Protein AF-A0A2K6SJ06-F1 (afdb_monomer)

pLDDT: mean 70.52, std 25.94, range [27.95, 98.25]

Radius of gyration: 36.27 Å; Cα contacts (8 Å, |Δi|>4): 258; chains: 1; bounding box: 102×78×111 Å

Foldseek 3Di:
DDDDDDDDDDDDDDDDDDDDDDDDDDDDDDDDDDDDDDDDDDDDDDDDDDDDDDDDDDDDDDDDDDDDDDDDDDDDDDDDDDDDDDDDDDDDDPPDPPPVVVVVPPPPPDDPPDDPVCVVVVPPPFPAEEEELAPPCLQQVLLVVLLCVLRVRYDYYYHPFDAPAAPAFEAPVLQVRRQVRRVVRCCVVVVDPPPHHYDYDGDYHHDDDPVQVVVADPPPPNVVGHGNDYPLNVCPVVDPPRHSQCVCCVPPVDHPSRVSNVVSNVVSNVVVVPDDPDPD

Mean predicted aligned error: 20.02 Å

InterPro domains:
  IPR026533 Non-canonical purine NTP phosphatase/PRRC1 [PF01931] (130-203)
  IPR026534 Protein PRRC1 [PTHR23276] (11-211)
  IPR029001 Inosine triphosphate pyrophosphatase-like [G3DSA:3.90.950.10] (117-262)
  IPR029001 Inosine triphosphate pyrophosphatase-like [SSF52972] (129-264)

Secondary structure (DSSP, 8-state):
---------PPPPPPPPPPP---------PPPPP--PPPPP--PPPP----------------------------------------------S--STTTTTSSSTTSS-S----GGGGGGTS--SSEEEEES---HHHHHHHHHHHHHHHSSEEEEE------S-SEEBSHHHHH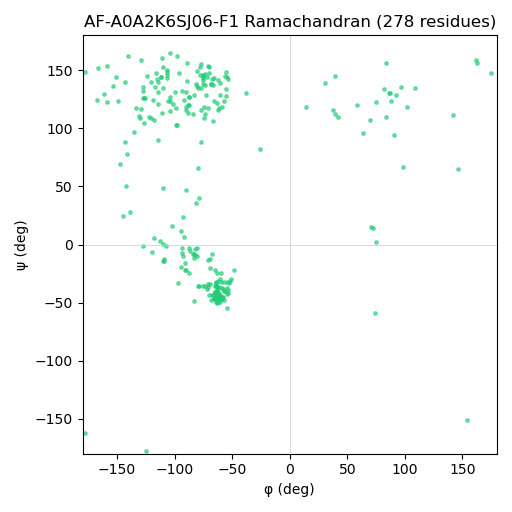HHHHHHHHHHHHTTSS-TTSEEE-----BSS--HHHHHTS-TT-TTTTTEESS-HHHHHHHHSTT--TTTHHHHHHSS-HHHHHHHHHHHHHHHHHHHSPP---

Nearest PDB structures (foldseek):
  1zwy-assembly3_B  TM=7.442E-01  e=1.032E-04  Vibrio cholerae
  1zno-assembly1_A  TM=6.261E-01  e=3.997E-04  Vibrio cholerae
  4y0m-assembly1_A  TM=5.500E-01  e=6.225E-01  Pseudomonas aeruginosa PAO1
  7d5s-assembly1_5G  TM=3.192E-01  e=4.038E+00  Saccharomyces cerevisiae S288C
  1zvv-assembly2_B  TM=2.134E-01  e=1.637E+00  Bacillus subtilis

Sequence (280 aa):
MMEESGIETTPPGTPPPNPAGLPATAVSSTPVPLGLLPTPITQQASLTSLAQGTGTTSAITFPEEQEDPRINRGQDEASASGIWGFIKGVAGNPMVKSVLDKTKHSVESMITTLDPGMAPYIKSGGELDIVVTSNKEVKVAAVRDAFQEVFGLAVVVGEAGQSNIAPQPVGYAAGLKGAQERIDSLRRTGVIHEKQIAVSVENFIAELLPDAQSLTPPDYNLRWSGLLVTVGEVLEKSLLNVSRTDWHMAFTGMSCRQMIYSAARAIAGMYKQRLPPRTV

Structure (mmCIF, N/CA/C/O backbone):
data_AF-A0A2K6SJ06-F1
#
_entry.id   AF-A0A2K6SJ06-F1
#
loop_
_atom_site.group_PDB
_atom_site.id
_atom_site.type_symbol
_atom_site.label_atom_id
_atom_site.label_alt_id
_atom_site.label_comp_id
_atom_site.label_asym_id
_atom_site.label_entity_id
_atom_site.label_seq_id
_atom_site.pdbx_PDB_ins_code
_atom_site.Cartn_x
_atom_site.Cartn_y
_atom_site.Cartn_z
_atom_site.occupancy
_atom_site.B_iso_or_equiv
_atom_site.auth_seq_id
_atom_site.auth_comp_id
_atom_site.auth_asym_id
_atom_site.auth_atom_id
_atom_site.pdbx_PDB_model_num
ATOM 1 N N . MET A 1 1 ? -54.320 -38.558 -23.082 1.00 49.06 1 MET A N 1
ATOM 2 C CA . MET A 1 1 ? -53.608 -38.382 -24.361 1.00 49.06 1 MET A CA 1
ATOM 3 C C . MET A 1 1 ? -52.571 -37.303 -24.124 1.00 49.06 1 MET A C 1
ATOM 5 O O . MET A 1 1 ? -52.954 -36.206 -23.743 1.00 49.06 1 MET A O 1
ATOM 9 N N . MET A 1 2 ? -51.290 -37.680 -24.167 1.00 51.88 2 MET A N 1
ATOM 10 C CA . MET A 1 2 ? -50.160 -36.750 -24.162 1.00 51.88 2 MET A CA 1
ATOM 11 C C . MET A 1 2 ? -50.158 -35.978 -25.476 1.00 51.88 2 MET A C 1
ATOM 13 O O . MET A 1 2 ? -50.301 -36.619 -26.512 1.00 51.88 2 MET A O 1
ATOM 17 N N . GLU A 1 3 ? -49.907 -34.673 -25.428 1.00 61.53 3 GLU A N 1
ATOM 18 C CA . GLU A 1 3 ? -49.278 -33.967 -26.544 1.00 61.53 3 GLU A CA 1
ATOM 19 C C . GLU A 1 3 ? -48.079 -33.191 -26.000 1.00 61.53 3 GLU A C 1
ATOM 21 O O . GLU A 1 3 ? -48.148 -32.500 -24.982 1.00 61.53 3 GLU A O 1
ATOM 26 N N . GLU A 1 4 ? -46.952 -33.454 -26.642 1.00 57.81 4 GLU A N 1
ATOM 27 C CA . GLU A 1 4 ? -45.592 -33.097 -26.286 1.00 57.81 4 GLU A CA 1
ATOM 28 C C . GLU A 1 4 ? -45.093 -32.038 -27.281 1.00 57.81 4 GLU A C 1
ATOM 30 O O . GLU A 1 4 ? -45.458 -32.067 -28.454 1.00 57.81 4 GLU A O 1
ATOM 35 N N . SER A 1 5 ? -44.153 -31.218 -26.813 1.00 54.97 5 SER A N 1
ATOM 36 C CA . SER A 1 5 ? -42.986 -30.733 -27.565 1.00 54.97 5 SER A CA 1
ATOM 37 C C . SER A 1 5 ? -43.045 -29.481 -28.448 1.00 54.97 5 SER A C 1
ATOM 39 O O . SER A 1 5 ? -43.831 -29.349 -29.380 1.00 54.97 5 SER A O 1
ATOM 41 N N . GLY A 1 6 ? -42.041 -28.622 -28.202 1.00 48.41 6 GLY A N 1
ATOM 42 C CA . GLY A 1 6 ? -41.427 -27.759 -29.213 1.00 48.41 6 GLY A CA 1
ATOM 43 C C . GLY A 1 6 ? -40.945 -26.387 -28.723 1.00 48.41 6 GLY A C 1
ATOM 44 O O . GLY A 1 6 ? -41.480 -25.384 -29.177 1.00 48.41 6 GLY A O 1
ATOM 45 N N . ILE A 1 7 ? -39.940 -26.303 -27.834 1.00 55.91 7 ILE A N 1
ATOM 46 C CA . ILE A 1 7 ? -39.197 -25.043 -27.621 1.00 55.91 7 ILE A CA 1
ATOM 47 C C . ILE A 1 7 ? -38.017 -24.964 -28.594 1.00 55.91 7 ILE A C 1
ATOM 49 O O . ILE A 1 7 ? -37.075 -25.750 -28.536 1.00 55.91 7 ILE A O 1
ATOM 53 N N . GLU A 1 8 ? -38.102 -24.011 -29.514 1.00 54.62 8 GLU A N 1
ATOM 54 C CA . GLU A 1 8 ? -37.089 -23.704 -30.517 1.00 54.62 8 GLU A CA 1
ATOM 55 C C . GLU A 1 8 ? -35.894 -22.997 -29.860 1.00 54.62 8 GLU A C 1
ATOM 57 O O . GLU A 1 8 ? -36.004 -21.881 -29.354 1.00 54.62 8 GLU A O 1
ATOM 62 N N . THR A 1 9 ? -34.742 -23.670 -29.825 1.00 49.25 9 THR A N 1
ATOM 63 C CA . THR A 1 9 ? -33.484 -23.125 -29.304 1.00 49.25 9 THR A CA 1
ATOM 64 C C . THR A 1 9 ? -32.622 -22.626 -30.460 1.00 49.25 9 THR A C 1
ATOM 66 O O . THR A 1 9 ? -31.988 -23.418 -31.159 1.00 49.25 9 THR A O 1
ATOM 69 N N . THR A 1 10 ? -32.570 -21.312 -30.662 1.00 55.75 10 THR A N 1
ATOM 70 C CA . THR A 1 10 ? -31.626 -20.676 -31.591 1.00 55.75 10 THR A CA 1
ATOM 71 C C . THR A 1 10 ? -30.271 -20.476 -30.890 1.00 55.75 10 THR A C 1
ATOM 73 O O . THR A 1 10 ? -30.245 -19.926 -29.786 1.00 55.75 10 THR A O 1
ATOM 76 N N . PRO A 1 11 ? -29.132 -20.898 -31.469 1.00 57.38 11 PRO A N 1
ATOM 77 C CA . PRO A 1 11 ? -27.819 -20.662 -30.869 1.00 57.38 11 PRO A CA 1
ATOM 78 C C . PRO A 1 11 ? -27.345 -19.210 -31.094 1.00 57.38 11 PRO A C 1
ATOM 80 O O . PRO A 1 11 ? -27.617 -18.637 -32.152 1.00 57.38 11 PRO A O 1
ATOM 83 N N . PRO A 1 12 ? -26.606 -18.596 -30.148 1.00 54.75 12 PRO A N 1
ATOM 84 C CA . PRO A 1 12 ? -26.037 -17.266 -30.342 1.00 54.75 12 PRO A CA 1
ATOM 85 C C . PRO A 1 12 ? -24.857 -17.307 -31.326 1.00 54.75 12 PRO A C 1
ATOM 87 O O . PRO A 1 12 ? -23.932 -18.110 -31.193 1.00 54.75 12 PRO A O 1
ATOM 90 N N . GLY A 1 13 ? -24.918 -16.426 -32.327 1.00 42.28 13 GLY A N 1
ATOM 91 C CA . GLY A 1 13 ? -23.959 -16.318 -33.423 1.00 42.28 13 GLY A CA 1
ATOM 92 C C . GLY A 1 13 ? -22.557 -15.874 -32.999 1.00 42.28 13 GLY A C 1
ATOM 93 O O . GLY A 1 13 ? -22.369 -15.041 -32.115 1.00 42.28 13 GLY A O 1
ATOM 94 N N . THR A 1 14 ? -21.567 -16.447 -33.676 1.00 50.91 14 THR A N 1
ATOM 95 C CA . THR A 1 14 ? -20.135 -16.144 -33.574 1.00 50.91 14 THR A CA 1
ATOM 96 C C . THR A 1 14 ? -19.807 -14.821 -34.289 1.00 50.91 14 THR A C 1
ATOM 98 O O . THR A 1 14 ? -20.315 -14.604 -35.391 1.00 50.91 14 THR A O 1
ATOM 101 N N . PRO A 1 15 ? -18.960 -13.934 -33.731 1.00 56.50 15 PRO A N 1
ATOM 102 C CA . PRO A 1 15 ? -18.551 -12.712 -34.422 1.00 56.50 15 PRO A CA 1
ATOM 103 C C . PRO A 1 15 ? -17.513 -13.003 -35.528 1.00 56.50 15 PRO A C 1
ATOM 105 O O . PRO A 1 15 ? -16.673 -13.892 -35.358 1.00 56.50 15 PRO A O 1
ATOM 108 N N . PRO A 1 16 ? -17.534 -12.265 -36.656 1.00 61.06 16 PRO A N 1
ATOM 109 C CA . PRO A 1 16 ? -16.574 -12.444 -37.745 1.00 61.06 16 PRO A CA 1
ATOM 110 C C . PRO A 1 16 ? -15.195 -11.815 -37.441 1.00 61.06 16 PRO A C 1
ATOM 112 O O . PRO A 1 16 ? -15.105 -10.873 -36.649 1.00 61.06 16 PRO A O 1
ATOM 115 N N . PRO A 1 17 ? -14.113 -12.307 -38.080 1.00 47.38 17 PRO A N 1
ATOM 116 C CA . PRO A 1 17 ? -12.752 -11.825 -37.869 1.00 47.38 17 PRO A CA 1
ATOM 117 C C . PRO A 1 17 ? -12.446 -10.532 -38.645 1.00 47.38 17 PRO A C 1
ATOM 119 O O . PRO A 1 17 ? -12.956 -10.281 -39.735 1.00 47.38 17 PRO A O 1
ATOM 122 N N . ASN A 1 18 ? -11.564 -9.731 -38.052 1.00 49.34 18 ASN A N 1
ATOM 123 C CA . ASN A 1 18 ? -11.047 -8.450 -38.533 1.00 49.34 18 ASN A CA 1
ATOM 124 C C . ASN A 1 18 ? -10.157 -8.603 -39.791 1.00 49.34 18 ASN A C 1
ATOM 126 O O . ASN A 1 18 ? -9.342 -9.529 -39.815 1.00 49.34 18 ASN A O 1
ATOM 130 N N . PRO A 1 19 ? -10.190 -7.687 -40.781 1.00 50.06 19 PRO A N 1
ATOM 131 C CA . PRO A 1 19 ? -9.139 -7.579 -41.782 1.00 50.06 19 PRO A CA 1
ATOM 132 C C . PRO A 1 19 ? -8.106 -6.496 -41.427 1.00 50.06 19 PRO A C 1
ATOM 134 O O . PRO A 1 19 ? -8.384 -5.485 -40.788 1.00 50.06 19 PRO A O 1
ATOM 137 N N . ALA A 1 20 ? -6.876 -6.779 -41.840 1.00 38.59 20 ALA A N 1
ATOM 138 C CA . ALA A 1 20 ? -5.632 -6.106 -41.515 1.00 38.59 20 ALA A CA 1
ATOM 139 C C . ALA A 1 20 ? -5.438 -4.709 -42.138 1.00 38.59 20 ALA A C 1
ATOM 141 O O . ALA A 1 20 ? -5.831 -4.467 -43.273 1.00 38.59 20 ALA A O 1
ATOM 142 N N . GLY A 1 21 ? -4.636 -3.893 -41.441 1.00 33.69 21 GLY A N 1
ATOM 143 C CA . GLY A 1 21 ? -3.428 -3.295 -42.023 1.00 33.69 21 GLY A CA 1
ATOM 144 C C . GLY A 1 21 ? -3.496 -1.832 -42.464 1.00 33.69 21 GLY A C 1
ATOM 145 O O . GLY A 1 21 ? -4.206 -1.512 -43.409 1.00 33.69 21 GLY A O 1
ATOM 146 N N . LEU A 1 22 ? -2.661 -0.986 -41.832 1.00 40.00 22 LEU A N 1
ATOM 147 C CA . LEU A 1 22 ? -1.654 -0.061 -42.415 1.00 40.00 22 LEU A CA 1
ATOM 148 C C . LEU A 1 22 ? -1.251 1.038 -41.386 1.00 40.00 22 LEU A C 1
ATOM 150 O O . LEU A 1 22 ? -1.922 1.181 -40.368 1.00 40.00 22 LEU A O 1
ATOM 154 N N . PRO A 1 23 ? -0.079 1.695 -41.534 1.00 44.72 23 PRO A N 1
ATOM 155 C CA . PRO A 1 23 ? 0.981 1.627 -40.526 1.00 44.72 23 PRO A CA 1
ATOM 156 C C . PRO A 1 23 ? 1.131 2.867 -39.632 1.00 44.72 23 PRO A C 1
ATOM 158 O O . PRO A 1 23 ? 0.673 3.964 -39.936 1.00 44.72 23 PRO A O 1
ATOM 161 N N . ALA A 1 24 ? 1.868 2.657 -38.539 1.00 39.12 24 ALA A N 1
ATOM 162 C CA . ALA A 1 24 ? 2.324 3.663 -37.593 1.00 39.12 24 ALA A CA 1
ATOM 163 C C . ALA A 1 24 ? 3.191 4.744 -38.263 1.00 39.12 24 ALA A C 1
ATOM 165 O O . ALA A 1 24 ? 4.289 4.473 -38.750 1.00 39.12 24 ALA A O 1
ATOM 166 N N . THR A 1 25 ? 2.725 5.989 -38.221 1.00 36.91 25 THR A N 1
ATOM 167 C CA . THR A 1 25 ? 3.559 7.174 -38.426 1.00 36.91 25 THR A CA 1
ATOM 168 C C . THR A 1 25 ? 4.231 7.549 -37.112 1.00 36.91 25 THR A C 1
ATOM 170 O O . THR A 1 25 ? 3.575 7.971 -36.159 1.00 36.91 25 THR A O 1
ATOM 173 N N . ALA A 1 26 ? 5.551 7.387 -37.078 1.00 39.94 26 ALA A N 1
ATOM 174 C CA . ALA A 1 26 ? 6.424 7.932 -36.053 1.00 39.94 26 ALA A CA 1
ATOM 175 C C . ALA A 1 26 ? 6.327 9.466 -36.036 1.00 39.94 26 ALA A C 1
ATOM 177 O O . ALA A 1 26 ? 6.511 10.112 -37.068 1.00 39.94 26 ALA A O 1
ATOM 178 N N . VAL A 1 27 ? 6.082 10.051 -34.863 1.00 41.94 27 VAL A N 1
ATOM 179 C CA . VAL A 1 27 ? 6.313 11.479 -34.622 1.00 41.94 27 VAL A CA 1
ATOM 180 C C . VAL A 1 27 ? 7.581 11.634 -33.793 1.00 41.94 27 VAL A C 1
ATOM 182 O O . VAL A 1 27 ? 7.693 11.158 -32.667 1.00 41.94 27 VAL A O 1
ATOM 185 N N . SER A 1 28 ? 8.562 12.262 -34.431 1.00 36.56 28 SER A N 1
ATOM 186 C CA . SER A 1 28 ? 9.870 12.625 -33.904 1.00 36.56 28 SER A CA 1
ATOM 187 C C . SER A 1 28 ? 9.738 13.617 -32.746 1.00 36.56 28 SER A C 1
ATOM 189 O O . SER A 1 28 ? 9.229 14.722 -32.924 1.00 36.56 28 SER A O 1
ATOM 191 N N . SER A 1 29 ? 10.249 13.251 -31.574 1.00 38.19 29 SER A N 1
ATOM 192 C CA . SER A 1 29 ? 10.428 14.132 -30.419 1.00 38.19 29 SER A CA 1
ATOM 193 C C . SER A 1 29 ? 11.651 15.037 -30.610 1.00 38.19 29 SER A C 1
ATOM 195 O O . SER A 1 29 ? 12.782 14.558 -30.667 1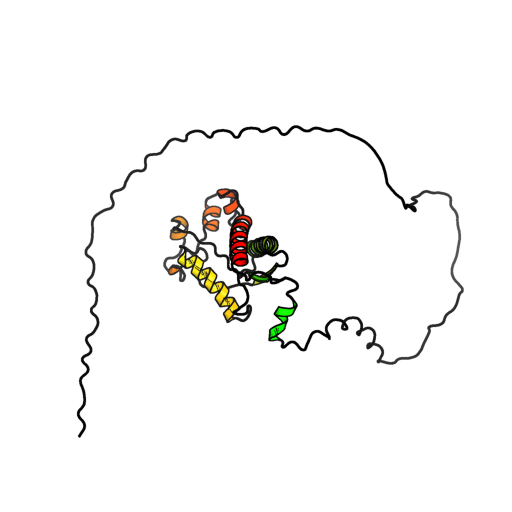.00 38.19 29 SER A O 1
ATOM 197 N N . THR A 1 30 ? 11.434 16.350 -30.693 1.00 43.75 30 THR A N 1
ATOM 198 C CA . THR A 1 30 ? 12.491 17.374 -30.623 1.00 43.75 30 THR A CA 1
ATOM 199 C C . THR A 1 30 ? 12.867 17.666 -29.162 1.00 43.75 30 THR A C 1
ATOM 201 O O . THR A 1 30 ? 11.958 17.796 -28.338 1.00 43.75 30 THR A O 1
ATOM 204 N N . PRO A 1 31 ? 14.159 17.819 -28.812 1.00 41.25 31 PRO A N 1
ATOM 205 C CA . PRO A 1 31 ? 14.580 18.119 -27.446 1.00 41.25 31 PRO A CA 1
ATOM 206 C C . PRO A 1 31 ? 14.355 19.598 -27.096 1.00 41.25 31 PRO A C 1
ATOM 208 O O . PRO A 1 31 ? 14.692 20.495 -27.867 1.00 41.25 31 PRO A O 1
ATOM 211 N N . VAL A 1 32 ? 13.805 19.846 -25.907 1.00 50.59 32 VAL A N 1
ATOM 212 C CA . VAL A 1 32 ? 13.628 21.183 -25.317 1.00 50.59 32 VAL A CA 1
ATOM 213 C C . VAL A 1 32 ? 14.879 21.518 -24.488 1.00 50.59 32 VAL A C 1
ATOM 215 O O . VAL A 1 32 ? 15.306 20.665 -23.705 1.00 50.59 32 VAL A O 1
ATOM 218 N N . PRO A 1 33 ? 15.503 22.703 -24.624 1.00 48.34 33 PRO A N 1
ATOM 219 C CA . PRO A 1 33 ? 16.693 23.040 -23.847 1.00 48.34 33 PRO A CA 1
ATOM 220 C C . PRO A 1 33 ? 16.360 23.392 -22.387 1.00 48.34 33 PRO A C 1
ATOM 222 O O . PRO A 1 33 ? 15.374 24.068 -22.096 1.00 48.34 33 PRO A O 1
ATOM 225 N N . LEU A 1 34 ? 17.236 22.942 -21.481 1.00 42.53 34 LEU A N 1
ATOM 226 C CA . LEU A 1 34 ? 17.266 23.271 -20.054 1.00 42.53 34 LEU A CA 1
ATOM 227 C C . LEU A 1 34 ? 17.384 24.787 -19.821 1.00 42.53 34 LEU A C 1
ATOM 229 O O . LEU A 1 34 ? 18.358 25.408 -20.244 1.00 42.53 34 LEU A O 1
ATOM 233 N N . GLY A 1 35 ? 16.432 25.354 -19.076 1.00 37.91 35 GLY A N 1
ATOM 234 C CA . GLY A 1 35 ? 16.443 26.742 -18.615 1.00 37.91 35 GLY A CA 1
ATOM 235 C C . GLY A 1 35 ? 16.248 26.847 -17.099 1.00 37.91 35 GLY A C 1
ATOM 236 O O . GLY A 1 35 ? 15.147 26.658 -16.605 1.00 37.91 35 GLY A O 1
ATOM 237 N N . LEU A 1 36 ? 17.354 27.131 -16.404 1.00 37.50 36 LEU A N 1
ATOM 238 C CA . LEU A 1 36 ? 17.524 28.009 -15.230 1.00 37.50 36 LEU A CA 1
ATOM 239 C C . LEU A 1 36 ? 16.472 27.982 -14.092 1.00 37.50 36 LEU A C 1
ATOM 241 O O . LEU A 1 36 ? 15.388 28.551 -14.184 1.00 37.50 36 LEU A O 1
ATOM 245 N N . LEU A 1 37 ? 16.902 27.434 -12.949 1.00 44.25 37 LEU A N 1
ATOM 246 C CA . LEU A 1 37 ? 16.330 27.617 -11.606 1.00 44.25 37 LEU A CA 1
ATOM 247 C C . LEU A 1 37 ? 16.398 29.089 -11.135 1.00 44.25 37 LEU A C 1
ATOM 249 O O . LEU A 1 37 ? 17.453 29.708 -11.288 1.00 44.25 37 LEU A O 1
ATOM 253 N N . PRO A 1 38 ? 15.375 29.615 -10.434 1.00 39.75 38 PRO A N 1
ATOM 254 C CA . PRO A 1 38 ? 15.532 30.731 -9.506 1.00 39.75 38 PRO A CA 1
ATOM 255 C C . PRO A 1 38 ? 15.862 30.237 -8.084 1.00 39.75 38 PRO A C 1
ATOM 257 O O . PRO A 1 38 ? 15.321 29.244 -7.599 1.00 39.75 38 PRO A O 1
ATOM 260 N N . THR A 1 39 ? 16.762 30.954 -7.416 1.00 45.34 39 THR A N 1
ATOM 261 C CA . THR A 1 39 ? 17.246 30.731 -6.045 1.00 45.34 39 THR A CA 1
ATOM 262 C C . THR A 1 39 ? 16.186 31.046 -4.975 1.00 45.34 39 THR A C 1
ATOM 264 O O . THR A 1 39 ? 15.406 31.985 -5.147 1.00 45.34 39 THR A O 1
ATOM 267 N N . PRO A 1 40 ? 16.164 30.336 -3.828 1.00 47.53 40 PRO A N 1
ATOM 268 C CA . PRO A 1 40 ? 15.344 30.737 -2.691 1.00 47.53 40 PRO A CA 1
ATOM 269 C C . PRO A 1 40 ? 16.004 31.865 -1.880 1.00 47.53 40 PRO A C 1
ATOM 271 O O . PRO A 1 40 ? 17.190 31.829 -1.557 1.00 47.53 40 PRO A O 1
ATOM 274 N N . ILE A 1 41 ? 15.181 32.860 -1.552 1.00 45.41 41 ILE A N 1
ATOM 275 C CA . ILE A 1 41 ? 15.444 33.997 -0.665 1.00 45.41 41 ILE A CA 1
ATOM 276 C C . ILE A 1 41 ? 15.913 33.528 0.721 1.00 45.41 41 ILE A C 1
ATOM 278 O O . ILE A 1 41 ? 15.241 32.746 1.393 1.00 45.41 41 ILE A O 1
ATOM 282 N N . THR A 1 42 ? 17.041 34.072 1.174 1.00 41.50 42 THR A N 1
ATOM 283 C CA . THR A 1 42 ? 17.512 33.993 2.558 1.00 41.50 42 THR A CA 1
ATOM 284 C C . THR A 1 42 ? 16.674 34.940 3.417 1.00 41.50 42 THR A C 1
ATOM 286 O O . THR A 1 42 ? 16.816 36.157 3.310 1.00 41.50 42 THR A O 1
ATOM 289 N N . GLN A 1 43 ? 15.809 34.410 4.283 1.00 39.25 43 GLN A N 1
ATOM 290 C CA . GLN A 1 43 ? 15.209 35.193 5.364 1.00 39.25 43 GLN A CA 1
ATOM 291 C C . GLN A 1 43 ? 15.985 34.909 6.654 1.00 39.25 43 GLN A C 1
ATOM 293 O O . GLN A 1 43 ? 15.857 33.850 7.263 1.00 39.25 43 GLN A O 1
ATOM 298 N N . GLN A 1 44 ? 16.844 35.859 7.029 1.00 36.03 44 GLN A N 1
ATOM 299 C CA . GLN A 1 44 ? 17.510 35.901 8.327 1.00 36.03 44 GLN A CA 1
ATOM 300 C C . GLN A 1 44 ? 16.469 36.123 9.430 1.00 36.03 44 GLN A C 1
ATOM 302 O O . GLN A 1 44 ? 15.759 37.127 9.420 1.00 36.03 44 GLN A O 1
ATOM 307 N N . ALA A 1 45 ? 16.426 35.215 10.403 1.00 32.94 45 ALA A N 1
ATOM 308 C CA . ALA A 1 45 ? 15.863 35.486 11.717 1.00 32.94 45 ALA A CA 1
ATOM 309 C C . ALA A 1 45 ? 17.017 35.800 12.676 1.00 32.94 45 ALA A C 1
ATOM 311 O O . ALA A 1 45 ? 17.919 34.988 12.889 1.00 32.94 45 ALA A O 1
ATOM 312 N N . SER A 1 46 ? 16.993 37.023 13.191 1.00 30.80 46 SER A N 1
ATOM 313 C CA . SER A 1 46 ? 17.947 37.588 14.135 1.00 30.80 46 SER A CA 1
ATOM 314 C C . SER A 1 46 ? 17.884 36.884 15.490 1.00 30.80 46 SER A C 1
ATOM 316 O O . SER A 1 46 ? 16.809 36.625 16.025 1.00 30.80 46 SER A O 1
ATOM 318 N N . LEU A 1 47 ? 19.060 36.623 16.056 1.00 33.50 47 LEU A N 1
ATOM 319 C CA . LEU A 1 47 ? 19.253 36.142 17.418 1.00 33.50 47 LEU A CA 1
ATOM 320 C C . LEU A 1 47 ? 19.335 37.367 18.335 1.00 33.50 47 LEU A C 1
ATOM 322 O O . LEU A 1 47 ? 20.248 38.179 18.180 1.00 33.50 47 LEU A O 1
ATOM 326 N N . THR A 1 48 ? 18.433 37.490 19.305 1.00 34.19 48 THR A N 1
ATOM 327 C CA . THR A 1 48 ? 18.588 38.447 20.409 1.00 34.19 48 THR A CA 1
ATOM 328 C C . THR A 1 48 ? 18.674 37.672 21.716 1.00 34.19 48 THR A C 1
ATOM 330 O O . THR A 1 48 ? 17.698 37.103 22.195 1.00 34.19 48 THR A O 1
ATOM 333 N N . SER A 1 49 ? 19.886 37.632 22.264 1.00 31.33 49 SER A N 1
ATOM 334 C CA . SER A 1 49 ? 20.181 37.286 23.652 1.00 31.33 49 SER A CA 1
ATOM 335 C C . SER A 1 49 ? 19.925 38.513 24.524 1.00 31.33 49 SER A C 1
ATOM 337 O O . SER A 1 49 ? 20.350 39.602 24.149 1.00 31.33 49 SER A O 1
ATOM 339 N N . LEU A 1 50 ? 19.278 38.332 25.678 1.00 29.97 50 LEU A N 1
ATOM 340 C CA . LEU A 1 50 ? 19.429 39.190 26.855 1.00 29.97 50 LEU A CA 1
ATOM 341 C C . LEU A 1 50 ? 19.106 38.384 28.115 1.00 29.97 50 LEU A C 1
ATOM 343 O O . LEU A 1 50 ? 18.176 37.582 28.154 1.00 29.97 50 LEU A O 1
ATOM 347 N N . ALA A 1 51 ? 19.956 38.581 29.114 1.00 31.41 51 ALA A N 1
ATOM 348 C CA . ALA A 1 51 ? 20.066 37.798 30.326 1.00 31.41 51 ALA A CA 1
ATOM 349 C C . ALA A 1 51 ? 19.331 38.426 31.527 1.00 31.41 51 ALA A C 1
ATOM 351 O O . ALA A 1 51 ? 19.134 39.635 31.582 1.00 31.41 51 ALA A O 1
ATOM 352 N N . GLN A 1 52 ? 19.112 37.554 32.521 1.00 31.61 52 GLN A N 1
ATOM 353 C CA . GLN A 1 52 ? 19.190 37.753 33.981 1.00 31.61 52 GLN A CA 1
ATOM 354 C C . GLN A 1 52 ? 17.992 38.247 34.821 1.00 31.61 52 GLN A C 1
ATOM 356 O O . GLN A 1 52 ? 17.535 39.378 34.719 1.00 31.61 52 GLN A O 1
ATOM 361 N N . GLY A 1 53 ? 17.690 37.393 35.820 1.00 28.12 53 GLY A N 1
ATOM 362 C CA . GLY A 1 53 ? 17.230 37.708 37.185 1.00 28.12 53 GLY A CA 1
ATOM 363 C C . GLY A 1 53 ? 15.762 37.358 37.458 1.00 28.12 53 GLY A C 1
ATOM 364 O O . GLY A 1 53 ? 14.918 37.670 36.636 1.00 28.12 53 GLY A O 1
ATOM 365 N N . THR A 1 54 ? 15.319 36.733 38.556 1.00 28.19 54 THR A N 1
ATOM 366 C CA . THR A 1 54 ? 15.900 36.283 39.842 1.00 28.19 54 THR A CA 1
ATOM 367 C C . THR A 1 54 ? 14.777 35.565 40.624 1.00 28.19 54 THR A C 1
ATOM 369 O O . THR A 1 54 ? 13.638 36.017 40.551 1.00 28.19 54 THR A O 1
ATOM 372 N N . GLY A 1 55 ? 15.115 34.552 41.442 1.00 27.95 55 GLY A N 1
ATOM 373 C CA . GLY A 1 55 ? 14.250 33.929 42.473 1.00 27.95 55 GLY A CA 1
ATOM 374 C C . GLY A 1 55 ? 13.277 32.880 41.914 1.00 27.95 55 GLY A C 1
ATOM 375 O O . GLY A 1 55 ? 12.664 33.107 40.887 1.00 27.95 55 GLY A O 1
ATOM 376 N N . THR A 1 56 ? 13.090 31.685 42.467 1.00 30.78 56 THR A N 1
ATOM 377 C CA . THR A 1 56 ? 13.215 31.202 43.849 1.00 30.78 56 THR A CA 1
ATOM 378 C C . THR A 1 56 ? 13.324 29.671 43.789 1.00 30.78 56 THR A C 1
ATOM 380 O O . THR A 1 56 ? 12.497 29.021 43.155 1.00 30.78 56 THR A O 1
ATOM 383 N N . THR A 1 57 ? 14.320 29.077 44.450 1.00 32.00 57 THR A N 1
ATOM 384 C CA . THR A 1 57 ? 14.438 27.622 44.632 1.00 32.00 57 THR A CA 1
ATOM 385 C C . THR A 1 57 ? 14.363 27.282 46.121 1.00 32.00 57 THR A C 1
ATOM 387 O O . THR A 1 57 ? 14.976 27.938 46.960 1.00 32.00 57 THR A O 1
ATOM 390 N N . SER A 1 58 ? 13.596 26.250 46.461 1.00 33.19 58 SER A N 1
ATOM 391 C CA . SER A 1 58 ? 13.680 25.518 47.733 1.00 33.19 58 SER A CA 1
ATOM 392 C C . SER A 1 58 ? 13.992 24.070 47.345 1.00 33.19 58 SER A C 1
ATOM 394 O O . SER A 1 58 ? 13.286 23.501 46.521 1.00 33.19 58 SER A O 1
ATOM 396 N N . ALA A 1 59 ? 15.204 23.580 47.605 1.00 30.92 59 ALA A N 1
ATOM 397 C CA . ALA A 1 59 ? 15.668 22.982 48.860 1.00 30.92 59 ALA A CA 1
ATOM 398 C C . ALA A 1 59 ? 15.020 21.614 49.129 1.00 30.92 59 ALA A C 1
ATOM 400 O O . ALA A 1 59 ? 13.847 21.543 49.477 1.00 30.92 59 ALA A O 1
ATOM 401 N N . ILE A 1 60 ? 15.806 20.543 48.977 1.00 34.72 60 ILE A N 1
ATOM 402 C CA . ILE A 1 60 ? 16.298 19.687 50.071 1.00 34.72 60 ILE A CA 1
ATOM 403 C C . ILE A 1 60 ? 17.415 18.792 49.492 1.00 34.72 60 ILE A C 1
ATOM 405 O O . ILE A 1 60 ? 17.226 18.098 48.498 1.00 34.72 60 ILE A O 1
ATOM 409 N N . THR A 1 61 ? 18.581 18.861 50.132 1.00 33.66 61 THR A N 1
ATOM 410 C CA . THR A 1 61 ? 19.829 18.120 49.879 1.00 33.66 61 THR A CA 1
ATOM 411 C C . THR A 1 61 ? 20.095 17.235 51.086 1.00 33.66 61 THR A C 1
ATOM 413 O O . THR A 1 61 ? 19.906 17.749 52.181 1.00 33.66 61 THR A O 1
ATOM 416 N N . PHE A 1 62 ? 20.611 16.010 50.910 1.00 31.94 62 PHE A N 1
ATOM 417 C CA . PHE A 1 62 ? 21.489 15.299 51.865 1.00 31.94 62 PHE A CA 1
ATOM 418 C C . PHE A 1 62 ? 22.296 14.202 51.127 1.00 31.94 62 PHE A C 1
ATOM 420 O O . PHE A 1 62 ? 21.875 13.790 50.048 1.00 31.94 62 PHE A O 1
ATOM 427 N N . PRO A 1 63 ? 23.486 13.809 51.626 1.00 35.34 63 PRO A N 1
ATOM 428 C CA . PRO A 1 63 ? 24.739 14.014 50.896 1.00 35.34 63 PRO A CA 1
ATOM 429 C C . PRO A 1 63 ? 25.407 12.735 50.368 1.00 35.34 63 PRO A C 1
ATOM 431 O O . PRO A 1 63 ? 25.181 11.634 50.864 1.00 35.34 63 PRO A O 1
ATOM 434 N N . GLU A 1 64 ? 26.286 12.939 49.390 1.00 32.34 64 GLU A N 1
ATOM 435 C CA . GLU A 1 64 ? 27.256 11.980 48.862 1.00 32.34 64 GLU A CA 1
ATOM 436 C C . GLU A 1 64 ? 28.640 12.360 49.415 1.00 32.34 64 GLU A C 1
ATOM 438 O O . GLU A 1 64 ? 29.039 13.520 49.303 1.00 32.34 64 GLU A O 1
ATOM 443 N N . GLU A 1 65 ? 29.359 11.417 50.031 1.00 33.44 65 GLU A N 1
ATOM 444 C CA . GLU A 1 65 ? 30.778 11.574 50.378 1.00 33.44 65 GLU A CA 1
ATOM 445 C C . GLU A 1 65 ? 31.593 10.413 49.796 1.00 33.44 65 GLU A C 1
ATOM 447 O O . GLU A 1 65 ? 31.305 9.235 50.012 1.00 33.44 65 GLU A O 1
ATOM 452 N N . GLN A 1 66 ? 32.619 10.809 49.046 1.00 30.31 66 GLN A N 1
ATOM 453 C CA . GLN A 1 66 ? 33.635 10.016 48.368 1.00 30.31 66 GLN A CA 1
ATOM 454 C C . GLN A 1 66 ? 34.992 10.218 49.087 1.00 30.31 66 GLN A C 1
ATOM 456 O O . GLN A 1 66 ? 35.323 11.364 49.367 1.00 30.31 66 GLN A O 1
ATOM 461 N N . GLU A 1 67 ? 35.716 9.104 49.334 1.00 30.84 67 GLU A N 1
ATOM 462 C CA . GLU A 1 67 ? 37.185 8.828 49.511 1.00 30.84 67 GLU A CA 1
ATOM 463 C C . GLU A 1 67 ? 38.099 9.832 50.287 1.00 30.84 67 GLU A C 1
ATOM 465 O O . GLU A 1 67 ? 37.930 11.038 50.214 1.00 30.84 67 GLU A O 1
ATOM 470 N N . ASP A 1 68 ? 39.137 9.469 51.071 1.00 33.28 68 ASP A N 1
ATOM 471 C CA . ASP A 1 68 ? 40.351 8.653 50.785 1.00 33.28 68 ASP A CA 1
ATOM 472 C C . ASP A 1 68 ? 41.232 8.484 52.105 1.00 33.28 68 ASP A C 1
ATOM 474 O O . ASP A 1 68 ? 40.696 8.709 53.189 1.00 33.28 68 ASP A O 1
ATOM 478 N N . PRO A 1 69 ? 42.545 8.103 52.161 1.00 50.16 69 PRO A N 1
ATOM 479 C CA . PRO A 1 69 ? 43.058 6.834 52.730 1.00 50.16 69 PRO A CA 1
ATOM 480 C C . PRO A 1 69 ? 44.162 6.921 53.844 1.00 50.16 69 PRO A C 1
ATOM 482 O O . PRO A 1 69 ? 44.704 7.984 54.138 1.00 50.16 69 PRO A O 1
ATOM 485 N N . ARG A 1 70 ? 44.639 5.730 54.298 1.00 31.31 70 ARG A N 1
ATOM 486 C CA . ARG A 1 70 ? 45.882 5.383 55.080 1.00 31.31 70 ARG A CA 1
ATOM 487 C C . ARG A 1 70 ? 45.728 5.502 56.621 1.00 31.31 70 ARG A C 1
ATOM 489 O O . ARG A 1 70 ? 45.296 6.533 57.101 1.00 31.31 70 ARG A O 1
ATOM 496 N N . ILE A 1 71 ? 46.080 4.544 57.503 1.00 33.53 71 ILE A N 1
ATOM 497 C CA . ILE A 1 71 ? 47.294 3.703 57.637 1.00 33.53 71 ILE A CA 1
ATOM 498 C C . ILE A 1 71 ? 47.008 2.407 58.468 1.00 33.53 71 ILE A C 1
ATOM 500 O O . ILE A 1 71 ? 46.599 2.480 59.617 1.00 33.53 71 ILE A O 1
ATOM 504 N N . ASN A 1 72 ? 47.283 1.248 57.852 1.00 34.62 72 ASN A N 1
ATOM 505 C CA . ASN A 1 72 ? 47.910 -0.033 58.273 1.00 34.62 72 ASN A CA 1
ATOM 506 C C . ASN A 1 72 ? 47.864 -0.671 59.706 1.00 34.62 72 ASN A C 1
ATOM 508 O O . ASN A 1 72 ? 48.298 -0.062 60.681 1.00 34.62 72 ASN A O 1
ATOM 512 N N . ARG A 1 73 ? 47.674 -2.020 59.672 1.00 31.36 73 ARG A N 1
ATOM 513 C CA . ARG A 1 73 ? 48.244 -3.135 60.503 1.00 31.36 73 ARG A CA 1
ATOM 514 C C . ARG A 1 73 ? 47.434 -3.571 61.750 1.00 31.36 73 ARG A C 1
ATOM 516 O O . ARG A 1 73 ? 47.148 -2.730 62.581 1.00 31.36 73 ARG A O 1
ATOM 523 N N . GLY A 1 74 ? 47.078 -4.835 62.037 1.00 30.91 74 GLY A N 1
ATOM 524 C CA . GLY A 1 74 ? 47.257 -6.181 61.456 1.00 30.91 74 GLY A CA 1
ATOM 525 C C . GLY A 1 74 ? 46.954 -7.273 62.529 1.00 30.91 74 GLY A C 1
ATOM 526 O O . GLY A 1 74 ? 47.123 -6.975 63.707 1.00 30.91 74 GLY A O 1
ATOM 527 N N . GLN A 1 75 ? 46.592 -8.499 62.089 1.00 30.84 75 GLN A N 1
ATOM 528 C CA . GLN A 1 75 ? 46.467 -9.820 62.791 1.00 30.84 75 GLN A CA 1
ATOM 529 C C . GLN A 1 75 ? 45.166 -10.138 63.569 1.00 30.84 75 GLN A C 1
ATOM 531 O O . GLN A 1 75 ? 44.818 -9.425 64.502 1.00 30.84 75 GLN A O 1
ATOM 536 N N . ASP A 1 76 ? 44.321 -11.067 63.078 1.00 30.23 76 ASP A N 1
ATOM 537 C CA . ASP A 1 76 ? 44.271 -12.558 63.263 1.00 30.23 76 ASP A CA 1
ATOM 538 C C . ASP A 1 76 ? 43.257 -12.888 64.392 1.00 30.23 76 ASP A C 1
ATOM 540 O O . ASP A 1 76 ? 43.250 -12.206 65.405 1.00 30.23 76 ASP A O 1
ATOM 544 N N . GLU A 1 77 ? 42.333 -13.852 64.379 1.00 30.08 77 GLU A N 1
ATOM 545 C CA . GLU A 1 77 ? 41.929 -14.951 63.498 1.00 30.08 77 GLU A CA 1
ATOM 546 C C . GLU A 1 77 ? 40.535 -15.435 63.997 1.00 30.08 77 GLU A C 1
ATOM 548 O O . GLU A 1 77 ? 40.213 -15.313 65.176 1.00 30.08 77 GLU A O 1
ATOM 553 N N . ALA A 1 78 ? 39.724 -15.979 63.087 1.00 29.41 78 ALA A N 1
ATOM 554 C CA . ALA A 1 78 ? 38.673 -16.994 63.259 1.00 29.41 78 ALA A CA 1
ATOM 555 C C . ALA A 1 78 ? 37.742 -17.038 64.511 1.00 29.41 78 ALA A C 1
ATOM 557 O O . ALA A 1 78 ? 38.088 -17.506 65.588 1.00 29.41 78 ALA A O 1
ATOM 558 N N . SER A 1 79 ? 36.452 -16.817 64.224 1.00 36.50 79 SER A N 1
ATOM 559 C CA . SER A 1 79 ? 35.366 -17.787 64.476 1.00 36.50 79 SER A CA 1
ATOM 560 C C . SER A 1 79 ? 35.032 -18.202 65.922 1.00 36.50 79 SER A C 1
ATOM 562 O O . SER A 1 79 ? 35.536 -19.212 66.398 1.00 36.50 79 SER A O 1
ATOM 564 N N . ALA A 1 80 ? 34.025 -17.558 66.534 1.00 32.03 80 ALA A N 1
ATOM 565 C CA . ALA A 1 80 ? 32.885 -18.221 67.202 1.00 32.03 80 ALA A CA 1
ATOM 566 C C . ALA A 1 80 ? 31.952 -17.224 67.920 1.00 32.03 80 ALA A C 1
ATOM 568 O O . ALA A 1 80 ? 32.409 -16.284 68.559 1.00 32.03 80 ALA A O 1
ATOM 569 N N . SER A 1 81 ? 30.656 -17.570 67.935 1.00 36.31 81 SER A N 1
ATOM 570 C CA . SER A 1 81 ? 29.610 -17.095 68.861 1.00 36.31 81 SER A CA 1
ATOM 571 C C . SER A 1 81 ? 29.081 -15.670 68.628 1.00 36.31 81 SER A C 1
ATOM 573 O O . SER A 1 81 ? 29.816 -14.701 68.667 1.00 36.31 81 SER A O 1
ATOM 575 N N . GLY A 1 82 ? 27.794 -15.414 68.415 1.00 38.31 82 GLY A N 1
ATOM 576 C CA . GLY A 1 82 ? 26.616 -16.243 68.609 1.00 38.31 82 GLY A CA 1
ATOM 577 C C . GLY A 1 82 ? 25.499 -15.347 69.130 1.00 38.31 82 GLY A C 1
ATOM 578 O O . GLY A 1 82 ? 25.560 -14.902 70.269 1.00 38.31 82 GLY A O 1
ATOM 579 N N . ILE A 1 83 ? 24.463 -15.107 68.324 1.00 58.88 83 ILE A N 1
ATOM 580 C CA . ILE A 1 83 ? 23.154 -14.728 68.858 1.00 58.88 83 ILE A CA 1
ATOM 581 C C . ILE A 1 83 ? 22.036 -15.356 68.020 1.00 58.88 83 ILE A C 1
ATOM 583 O O . ILE A 1 83 ? 21.603 -14.809 67.017 1.00 58.88 83 ILE A O 1
ATOM 587 N N . TRP A 1 84 ? 21.682 -16.582 68.425 1.00 51.66 84 TRP A N 1
ATOM 588 C CA . TRP A 1 84 ? 20.327 -17.141 68.527 1.00 51.66 84 TRP A CA 1
ATOM 589 C C . TRP A 1 84 ? 19.323 -16.783 67.402 1.00 51.66 84 TRP A C 1
ATOM 591 O O . TRP A 1 84 ? 18.854 -15.660 67.313 1.00 51.66 84 TRP A O 1
ATOM 601 N N . GLY A 1 85 ? 18.863 -17.687 66.531 1.00 53.09 85 GLY A N 1
ATOM 602 C CA . GLY A 1 85 ? 18.653 -19.126 66.710 1.00 53.09 85 GLY A CA 1
ATOM 603 C C . GLY A 1 85 ? 17.187 -19.452 67.018 1.00 53.09 85 GLY A C 1
ATOM 604 O O . GLY A 1 85 ? 16.897 -19.920 68.111 1.00 53.09 85 GLY A O 1
ATOM 605 N N . PHE A 1 86 ? 16.264 -19.238 66.069 1.00 47.38 86 PHE A N 1
ATOM 606 C CA . PHE A 1 86 ? 14.875 -19.707 66.229 1.00 47.38 86 PHE A CA 1
ATOM 607 C C . PHE A 1 86 ? 14.153 -20.193 64.964 1.00 47.38 86 PHE A C 1
ATOM 609 O O . PHE A 1 86 ? 12.929 -20.249 64.968 1.00 47.38 86 PHE A O 1
ATOM 616 N N . ILE A 1 87 ? 14.839 -20.648 63.907 1.00 50.28 87 ILE A N 1
ATOM 617 C CA . ILE A 1 87 ? 14.136 -21.478 62.908 1.00 50.28 87 ILE A CA 1
ATOM 618 C C . ILE A 1 87 ? 15.008 -22.626 62.390 1.00 50.28 87 ILE A C 1
ATOM 620 O O . ILE A 1 87 ? 15.561 -22.593 61.295 1.00 50.28 87 ILE A O 1
ATOM 624 N N . LYS A 1 88 ? 15.120 -23.677 63.210 1.00 48.34 88 LYS A N 1
ATOM 625 C CA . LYS A 1 88 ? 15.574 -25.010 62.802 1.00 48.34 88 LYS A CA 1
ATOM 626 C C . LYS A 1 88 ? 14.475 -26.022 63.136 1.00 48.34 88 LYS A C 1
ATOM 628 O O . LYS A 1 88 ? 14.286 -26.349 64.298 1.00 48.34 88 LYS A O 1
ATOM 633 N N . GLY A 1 89 ? 13.828 -26.550 62.098 1.00 48.06 89 GLY A N 1
ATOM 634 C CA . GLY A 1 89 ? 13.344 -27.933 62.071 1.00 48.06 89 GLY A CA 1
ATOM 635 C C . GLY A 1 89 ? 11.924 -28.221 62.568 1.00 48.06 89 GLY A C 1
ATOM 636 O O . GLY A 1 89 ? 11.734 -28.578 63.721 1.00 48.06 89 GLY A O 1
ATOM 637 N N . VAL A 1 90 ? 10.974 -28.253 61.631 1.00 46.72 90 VAL A N 1
ATOM 638 C CA . VAL A 1 90 ? 9.874 -29.237 61.578 1.00 46.72 90 VAL A CA 1
ATOM 639 C C . VAL A 1 90 ? 9.818 -29.659 60.107 1.00 46.72 90 VAL A C 1
ATOM 641 O O . VAL A 1 90 ? 9.588 -28.833 59.232 1.00 46.72 90 VAL A O 1
ATOM 644 N N . ALA A 1 91 ? 10.454 -30.780 59.771 1.00 42.50 91 ALA A N 1
ATOM 645 C CA . ALA A 1 91 ? 9.784 -32.054 59.504 1.00 42.50 91 ALA A CA 1
ATOM 646 C C . ALA A 1 91 ? 8.762 -31.948 58.356 1.00 42.50 91 ALA A C 1
ATOM 648 O O . ALA A 1 91 ? 7.836 -31.145 58.387 1.00 42.50 91 ALA A O 1
ATOM 649 N N . GLY A 1 92 ? 9.004 -32.741 57.310 1.00 49.94 92 GLY A N 1
ATOM 650 C CA . GLY A 1 92 ? 8.370 -32.627 56.004 1.00 49.94 92 GLY A CA 1
ATOM 651 C C . GLY A 1 92 ? 6.843 -32.619 56.011 1.00 49.94 92 GLY A C 1
ATOM 652 O O . GLY A 1 92 ? 6.202 -33.376 56.730 1.00 49.94 92 GLY A O 1
ATOM 653 N N . ASN A 1 93 ? 6.290 -31.796 55.121 1.00 44.66 93 ASN A N 1
ATOM 654 C CA . ASN A 1 93 ? 4.910 -31.881 54.665 1.00 44.66 93 ASN A CA 1
ATOM 655 C C . ASN A 1 93 ? 4.845 -31.379 53.204 1.00 44.66 93 ASN A C 1
ATOM 657 O O . ASN A 1 93 ? 5.258 -30.249 52.938 1.00 44.66 93 ASN A O 1
ATOM 661 N N . PRO A 1 94 ? 4.339 -32.162 52.234 1.00 52.81 94 PRO A N 1
ATOM 662 C CA . PRO A 1 94 ? 4.322 -31.799 50.811 1.00 52.81 94 PRO A CA 1
ATOM 663 C C . PRO A 1 94 ? 3.160 -30.854 50.434 1.00 52.81 94 PRO A C 1
ATOM 665 O O . PRO A 1 94 ? 2.591 -30.962 49.352 1.00 52.81 94 PRO A O 1
ATOM 668 N N . MET A 1 95 ? 2.776 -29.923 51.314 1.00 53.34 95 MET A N 1
ATOM 669 C CA . MET A 1 95 ? 1.554 -29.119 51.155 1.00 53.34 95 MET A CA 1
ATOM 670 C C . MET A 1 95 ? 1.717 -27.658 51.612 1.0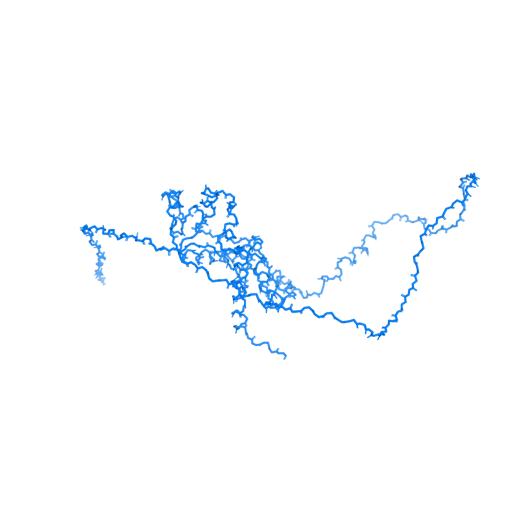0 53.34 95 MET A C 1
ATOM 672 O O . MET A 1 95 ? 0.902 -27.131 52.358 1.00 53.34 95 MET A O 1
ATOM 676 N N . VAL A 1 96 ? 2.765 -26.969 51.152 1.00 49.69 96 VAL A N 1
ATOM 677 C CA . VAL A 1 96 ? 2.879 -25.496 51.294 1.00 49.69 96 VAL A CA 1
ATOM 678 C C . VAL A 1 96 ? 3.426 -24.810 50.038 1.00 49.69 96 VAL A C 1
ATOM 680 O O . VAL A 1 96 ? 3.972 -23.716 50.088 1.00 49.69 96 VAL A O 1
ATOM 683 N N . LYS A 1 97 ? 3.199 -25.411 48.863 1.00 44.09 97 LYS A N 1
ATOM 684 C CA . LYS A 1 97 ? 3.373 -24.722 47.570 1.00 44.09 97 LYS A CA 1
ATOM 685 C C . LYS A 1 97 ? 2.166 -23.837 47.203 1.00 44.09 97 LYS A C 1
ATOM 687 O O . LYS A 1 97 ? 2.235 -23.022 46.298 1.00 44.09 97 LYS A O 1
ATOM 692 N N . SER A 1 98 ? 1.062 -23.943 47.949 1.00 50.72 98 SER A N 1
ATOM 693 C CA . SER A 1 98 ? -0.242 -23.405 47.536 1.00 50.72 98 SER A CA 1
ATOM 694 C C . SER A 1 98 ? -0.529 -21.941 47.914 1.00 50.72 98 SER A C 1
ATOM 696 O O . SER A 1 98 ? -1.592 -21.435 47.553 1.00 50.72 98 SER A O 1
ATOM 698 N N . VAL A 1 99 ? 0.365 -21.250 48.629 1.00 49.62 99 VAL A N 1
ATOM 699 C CA . VAL A 1 99 ? 0.164 -19.834 49.016 1.00 49.62 99 VAL A CA 1
ATOM 700 C C . VAL A 1 99 ? 1.223 -18.872 48.479 1.00 49.62 99 VAL A C 1
ATOM 702 O O . VAL A 1 99 ? 1.005 -17.669 48.545 1.00 49.62 99 VAL A O 1
ATOM 705 N N . LEU A 1 100 ? 2.290 -19.365 47.841 1.00 46.97 100 LEU A N 1
ATOM 706 C CA . LEU A 1 100 ? 3.195 -18.512 47.058 1.00 46.97 100 LEU A CA 1
ATOM 707 C C . LEU A 1 100 ? 2.775 -18.409 45.578 1.00 46.97 100 LEU A C 1
ATOM 709 O O . LEU A 1 100 ? 3.058 -17.406 44.931 1.00 46.97 100 LEU A O 1
ATOM 713 N N . ASP A 1 101 ? 1.993 -19.364 45.067 1.00 42.78 101 ASP A N 1
ATOM 714 C CA . ASP A 1 101 ? 1.447 -19.305 43.700 1.00 42.78 101 ASP A CA 1
ATOM 715 C C . ASP A 1 101 ? 0.166 -18.451 43.576 1.00 42.78 101 ASP A C 1
ATOM 717 O O . ASP A 1 101 ? -0.270 -18.124 42.469 1.00 42.78 101 ASP A O 1
ATOM 721 N N . LYS A 1 102 ? -0.420 -18.014 44.702 1.00 51.19 102 LYS A N 1
ATOM 722 C CA . LYS A 1 102 ? -1.672 -17.234 44.722 1.00 51.19 102 LYS A CA 1
ATOM 723 C C . LYS A 1 102 ? -1.513 -15.728 44.501 1.00 51.19 102 LYS A C 1
ATOM 725 O O . LYS A 1 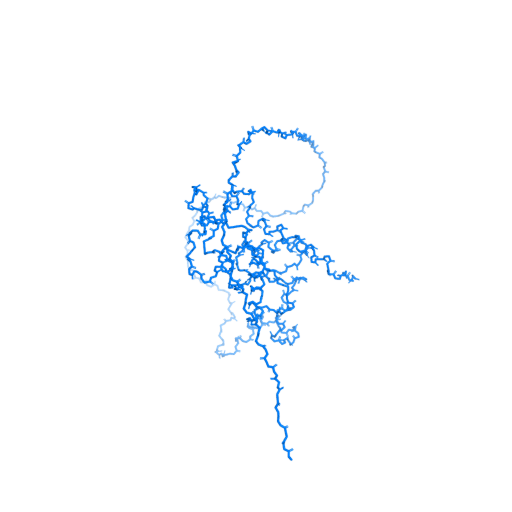102 ? -2.508 -15.077 44.203 1.00 51.19 102 LYS A O 1
ATOM 730 N N . THR A 1 103 ? -0.302 -15.173 44.531 1.00 47.62 103 THR A N 1
ATOM 731 C CA . THR A 1 103 ? -0.108 -13.735 44.245 1.00 47.62 103 THR A CA 1
ATOM 732 C C . THR A 1 103 ? 0.154 -13.454 42.761 1.00 47.62 103 THR A C 1
ATOM 734 O O . THR A 1 103 ? -0.034 -12.331 42.310 1.00 47.62 103 THR A O 1
ATOM 737 N N . LYS A 1 104 ? 0.501 -14.469 41.954 1.00 45.16 104 LYS A N 1
ATOM 738 C CA . LYS A 1 104 ? 0.731 -14.303 40.504 1.00 45.16 104 LYS A CA 1
ATOM 739 C C . LYS A 1 104 ? -0.495 -14.572 39.619 1.00 45.16 104 LYS A C 1
ATOM 741 O O . LYS A 1 104 ? -0.438 -14.282 38.434 1.00 45.16 104 LYS A O 1
ATOM 746 N N . HIS A 1 105 ? -1.594 -15.073 40.191 1.00 46.72 105 HIS A N 1
ATOM 747 C CA . HIS A 1 105 ? -2.839 -15.383 39.465 1.00 46.72 105 HIS A CA 1
ATOM 748 C C . HIS A 1 105 ? -4.060 -14.562 39.929 1.00 46.72 105 HIS A C 1
ATOM 750 O O . HIS A 1 105 ? -5.171 -14.792 39.461 1.00 46.72 105 HIS A O 1
ATOM 756 N N . SER A 1 106 ? -3.894 -13.587 40.831 1.00 42.84 106 SER A N 1
ATOM 757 C CA . SER A 1 106 ? -5.022 -12.866 41.451 1.00 42.84 106 SER A CA 1
ATOM 758 C C . SER A 1 106 ? -5.441 -11.568 40.735 1.00 42.84 106 SER A C 1
ATOM 760 O O . SER A 1 106 ? -6.037 -10.699 41.371 1.00 42.84 106 SER A O 1
ATOM 762 N N . VAL A 1 107 ? -5.160 -11.412 39.436 1.00 44.31 107 VAL A N 1
ATOM 763 C CA . VAL A 1 107 ? -5.599 -10.221 38.669 1.00 44.31 107 VAL A CA 1
ATOM 764 C C . VAL A 1 107 ? -6.363 -10.560 37.379 1.00 44.31 1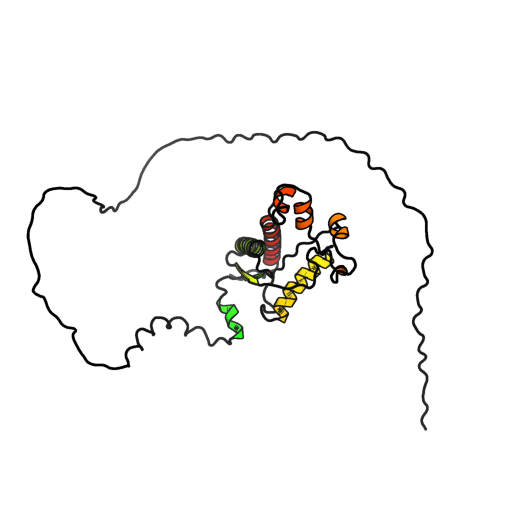07 VAL A C 1
ATOM 766 O O . VAL A 1 107 ? -6.884 -9.661 36.737 1.00 44.31 107 VAL A O 1
ATOM 769 N N . GLU A 1 108 ? -6.547 -11.836 37.028 1.00 46.81 108 GLU A N 1
ATOM 770 C CA . GLU A 1 108 ? -7.328 -12.213 35.828 1.00 46.81 108 GLU A CA 1
ATOM 771 C C . GLU A 1 108 ? -8.711 -12.817 36.122 1.00 46.81 108 GLU A C 1
ATOM 773 O O . GLU A 1 108 ? -9.469 -13.094 35.201 1.00 46.81 108 GLU A O 1
ATOM 778 N N . SER A 1 109 ? -9.109 -12.982 37.389 1.00 45.19 109 SER A N 1
ATOM 779 C CA . SER A 1 109 ? -10.333 -13.735 37.725 1.00 45.19 109 SER A CA 1
ATOM 780 C C . SER A 1 109 ? -11.612 -12.901 37.910 1.00 45.19 109 SER A C 1
ATOM 782 O O . SER A 1 109 ? -12.608 -13.437 38.396 1.00 45.19 109 SER A O 1
ATOM 784 N N . MET A 1 110 ? -11.636 -11.619 37.537 1.00 48.91 110 MET A N 1
ATOM 785 C CA . MET A 1 110 ? -12.886 -10.845 37.509 1.00 48.91 110 MET A CA 1
ATOM 786 C C . MET A 1 110 ? -12.892 -9.798 36.401 1.00 48.91 110 MET A C 1
ATOM 788 O O . MET A 1 110 ? -12.924 -8.608 36.674 1.00 48.91 110 MET A O 1
ATOM 792 N N . ILE A 1 111 ? -12.945 -10.235 35.150 1.00 48.78 111 ILE A N 1
ATOM 793 C CA . ILE A 1 111 ? -13.727 -9.534 34.130 1.00 48.78 111 ILE A CA 1
ATOM 794 C C . ILE A 1 111 ? -14.561 -10.641 33.492 1.00 48.78 111 ILE A C 1
ATOM 796 O O . ILE A 1 111 ? -13.990 -11.549 32.904 1.00 48.78 111 ILE A O 1
ATOM 800 N N . THR A 1 112 ? -15.873 -10.610 33.766 1.00 50.66 112 THR A N 1
ATOM 801 C CA . THR A 1 112 ? -16.979 -11.357 33.130 1.00 50.66 112 THR A CA 1
ATOM 802 C C . THR A 1 112 ? -16.547 -12.525 32.250 1.00 50.66 112 THR A C 1
ATOM 804 O O . THR A 1 112 ? -15.928 -12.283 31.231 1.00 50.66 112 THR A O 1
ATOM 807 N N . THR A 1 113 ? -16.950 -13.752 32.588 1.00 54.16 113 THR A N 1
ATOM 808 C CA . THR A 1 113 ? -16.970 -14.955 31.728 1.00 54.16 113 THR A CA 1
ATOM 809 C C . THR A 1 113 ? -17.072 -14.639 30.227 1.00 54.16 113 THR A C 1
ATOM 811 O O . THR A 1 113 ? -18.162 -14.630 29.655 1.00 54.16 113 THR A O 1
ATOM 814 N N . LEU A 1 114 ? -15.950 -14.317 29.592 1.00 47.16 114 LEU A N 1
ATOM 815 C CA . LEU A 1 114 ? -15.921 -13.919 28.200 1.00 47.16 114 LEU A CA 1
ATOM 816 C C . LEU A 1 114 ? -15.743 -15.208 27.424 1.00 47.16 114 LEU A C 1
ATOM 818 O O . LEU A 1 114 ? -14.755 -15.923 27.591 1.00 47.16 114 LEU A O 1
ATOM 822 N N . ASP A 1 115 ? -16.764 -15.516 26.630 1.00 46.34 115 ASP A N 1
ATOM 823 C CA . ASP A 1 115 ? -16.686 -16.457 25.524 1.00 46.34 115 ASP A CA 1
ATOM 824 C C . ASP A 1 115 ? -15.319 -16.288 24.828 1.00 46.34 115 ASP A C 1
ATOM 826 O O . ASP A 1 115 ? -14.936 -15.145 24.550 1.00 46.34 115 ASP A O 1
ATOM 830 N N . PRO A 1 116 ? -14.547 -17.360 24.569 1.00 58.38 116 PRO A N 1
ATOM 831 C CA . PRO A 1 116 ? -13.267 -17.282 23.863 1.00 58.38 116 PRO A CA 1
ATOM 832 C C . PRO A 1 116 ? -13.304 -16.461 22.560 1.00 58.38 116 PRO A C 1
ATOM 834 O O . PRO A 1 116 ? -12.271 -15.936 22.145 1.00 58.38 116 PRO A O 1
ATOM 837 N N . GLY A 1 117 ? -14.484 -16.280 21.951 1.00 59.16 117 GLY A N 1
ATOM 838 C CA . GLY A 1 117 ? -14.710 -15.380 20.814 1.00 59.16 117 GLY A CA 1
ATOM 839 C C . GLY A 1 117 ? -14.626 -13.872 21.114 1.00 59.16 117 GLY A C 1
ATOM 840 O O . GLY A 1 117 ? -14.538 -13.080 20.179 1.00 59.16 117 GLY A O 1
ATOM 841 N N . MET A 1 118 ? -14.617 -13.453 22.385 1.00 53.97 118 MET A N 1
ATOM 842 C CA . MET A 1 118 ? -14.624 -12.044 22.805 1.00 53.97 118 MET A CA 1
ATOM 843 C C . MET A 1 118 ? -13.307 -11.553 23.444 1.00 53.97 118 MET A C 1
ATOM 845 O O . MET A 1 118 ? -13.169 -10.373 23.772 1.00 53.97 118 MET A O 1
ATOM 849 N N . ALA A 1 119 ? -12.295 -12.418 23.549 1.00 52.19 119 ALA A N 1
ATOM 850 C CA . ALA A 1 119 ? -10.952 -12.058 24.012 1.00 52.19 119 ALA A CA 1
ATOM 851 C C . ALA A 1 119 ? -10.260 -10.897 23.245 1.00 52.19 119 ALA A C 1
ATOM 853 O O . ALA A 1 119 ? -9.517 -10.146 23.887 1.00 52.19 119 ALA A O 1
ATOM 854 N N . PRO A 1 120 ? -10.479 -10.672 21.927 1.00 52.72 120 PRO A N 1
ATOM 855 C CA . PRO A 1 120 ? -9.860 -9.531 21.253 1.00 52.72 120 PRO A CA 1
ATOM 856 C C . PRO A 1 120 ? -10.430 -8.172 21.693 1.00 52.72 120 PRO A C 1
ATOM 858 O O . PRO A 1 120 ? -9.736 -7.166 21.586 1.00 52.72 120 PRO A O 1
ATOM 861 N N . TYR A 1 121 ? -11.636 -8.122 22.269 1.00 52.25 121 TYR A N 1
ATOM 862 C CA . TYR A 1 121 ? -12.294 -6.863 22.646 1.00 52.25 121 TYR A CA 1
ATOM 863 C C . TYR A 1 121 ? -11.851 -6.302 24.005 1.00 52.25 121 TYR A C 1
ATOM 865 O O . TYR A 1 121 ? -12.220 -5.187 24.348 1.00 52.25 121 TYR A O 1
ATOM 873 N N . ILE A 1 122 ? -11.067 -7.045 24.796 1.00 50.75 122 ILE A N 1
ATOM 874 C CA . ILE A 1 122 ? -10.564 -6.563 26.101 1.00 50.75 122 ILE A CA 1
ATOM 875 C C . ILE A 1 122 ? -9.171 -5.935 25.968 1.00 50.75 122 ILE A C 1
ATOM 877 O O . ILE A 1 122 ? -8.737 -5.169 26.824 1.00 50.75 122 ILE A O 1
ATOM 881 N N . LYS A 1 123 ? -8.449 -6.234 24.880 1.00 48.75 123 LYS A N 1
ATOM 882 C CA . LYS A 1 123 ? -7.125 -5.647 24.618 1.00 48.75 123 LYS A CA 1
ATOM 883 C C . LYS A 1 123 ? -7.211 -4.239 24.015 1.00 48.75 123 LYS A C 1
ATOM 885 O O . LYS A 1 123 ? -6.182 -3.584 23.853 1.00 48.75 123 LYS A O 1
ATOM 890 N N . SER A 1 124 ? -8.417 -3.739 23.741 1.00 49.41 124 SER A N 1
ATOM 891 C CA . SER A 1 124 ? -8.681 -2.374 23.289 1.00 49.41 124 SER A CA 1
ATOM 892 C C . SER A 1 124 ? -8.654 -1.390 24.465 1.00 49.41 124 SER A C 1
ATOM 894 O O . SER A 1 124 ? -9.655 -0.776 24.822 1.00 49.41 124 SER A O 1
ATOM 896 N N . GLY A 1 125 ? -7.477 -1.221 25.074 1.00 45.12 125 GLY A N 1
ATOM 897 C CA . GLY A 1 125 ? -7.176 -0.012 25.853 1.00 45.12 125 GLY A CA 1
ATOM 898 C C . GLY A 1 125 ? -7.067 1.236 24.963 1.00 45.12 125 GLY A C 1
ATOM 899 O O . GLY A 1 125 ? -6.967 2.350 25.469 1.00 45.12 125 GLY A O 1
ATOM 900 N N . GLY A 1 126 ? -7.089 1.043 23.639 1.00 55.03 126 GLY A N 1
ATOM 901 C CA . GLY A 1 126 ? -7.255 2.088 22.649 1.00 55.03 126 GLY A CA 1
ATOM 902 C C . GLY A 1 126 ? -8.632 2.067 21.995 1.00 55.03 126 GLY A C 1
ATOM 903 O O . GLY A 1 126 ? -9.224 1.011 21.799 1.00 55.03 126 GLY A O 1
ATOM 904 N N . GLU A 1 127 ? -9.145 3.246 21.660 1.00 68.56 127 GLU A N 1
ATOM 905 C CA . GLU A 1 127 ? -10.491 3.431 21.116 1.00 68.56 127 GLU A CA 1
ATOM 906 C C . GLU A 1 127 ? -10.659 2.907 19.680 1.00 68.56 127 GLU A C 1
ATOM 908 O O . GLU A 1 127 ? -11.777 2.757 19.188 1.00 68.56 127 GLU A O 1
ATOM 913 N N . LEU A 1 128 ? -9.552 2.610 19.001 1.00 83.94 128 LEU A N 1
ATOM 914 C CA . LEU A 1 128 ? -9.560 2.079 17.647 1.00 83.94 128 LEU A CA 1
ATOM 915 C C . LEU A 1 128 ? -8.607 0.889 17.547 1.00 83.94 128 LEU A C 1
ATOM 917 O O . LEU A 1 128 ? -7.405 1.064 17.726 1.00 83.94 128 LEU A O 1
ATOM 921 N N . ASP A 1 129 ? -9.137 -0.294 17.241 1.00 89.38 129 ASP A N 1
ATOM 922 C CA . ASP A 1 129 ? -8.349 -1.496 16.948 1.00 89.38 129 ASP A CA 1
ATOM 923 C C . ASP A 1 129 ? -8.282 -1.724 15.432 1.00 89.38 129 ASP A C 1
ATOM 925 O O . ASP A 1 129 ? -9.311 -1.831 14.755 1.00 89.38 129 ASP A O 1
ATOM 929 N N . ILE A 1 130 ? -7.062 -1.738 14.895 1.00 93.94 130 ILE A N 1
ATOM 930 C CA . ILE A 1 130 ? -6.783 -1.771 13.460 1.00 93.94 130 ILE A CA 1
ATOM 931 C C . ILE A 1 130 ? -5.828 -2.912 13.156 1.00 93.94 130 ILE A C 1
ATOM 933 O O . ILE A 1 130 ? -4.743 -3.012 13.734 1.00 93.94 130 ILE A O 1
ATOM 937 N N . VAL A 1 131 ? -6.173 -3.691 12.136 1.00 97.06 131 VAL A N 1
ATOM 938 C CA . VAL A 1 131 ? -5.264 -4.680 11.566 1.00 97.06 131 VAL A CA 1
ATOM 939 C C . VAL A 1 131 ? -4.732 -4.198 10.226 1.00 97.06 131 VAL A C 1
ATOM 941 O O . VAL A 1 131 ? -5.481 -3.916 9.291 1.00 97.06 131 VAL A O 1
ATOM 944 N N . VAL A 1 132 ? -3.412 -4.129 10.110 1.00 98.19 132 VAL A N 1
ATOM 945 C CA . VAL A 1 132 ? -2.716 -3.919 8.845 1.00 98.19 132 VAL A CA 1
ATOM 946 C C . VAL A 1 132 ? -2.491 -5.275 8.200 1.00 98.19 132 VAL A C 1
ATOM 948 O O . VAL A 1 132 ? -1.887 -6.152 8.810 1.00 98.19 132 VAL A O 1
ATOM 951 N N . THR A 1 133 ? -2.907 -5.459 6.948 1.00 97.81 133 THR A N 1
ATOM 952 C CA . THR A 1 133 ? -2.785 -6.750 6.242 1.00 97.81 133 THR A CA 1
ATOM 953 C C . THR A 1 133 ? -1.367 -7.004 5.701 1.00 97.81 133 THR A C 1
ATOM 955 O O . THR A 1 133 ? -1.176 -7.441 4.562 1.00 97.81 133 THR A O 1
ATOM 958 N N . SER A 1 134 ? -0.353 -6.641 6.483 1.00 97.31 134 SER A N 1
ATOM 959 C CA . SER A 1 134 ? 1.062 -6.886 6.233 1.00 97.31 134 SER A CA 1
ATOM 960 C C . SER A 1 134 ? 1.801 -7.001 7.565 1.00 97.31 134 SER A C 1
ATOM 962 O O . SER A 1 134 ? 1.547 -6.227 8.478 1.00 97.31 134 SER A O 1
ATOM 964 N N . ASN A 1 135 ? 2.804 -7.875 7.629 1.00 96.31 135 ASN A N 1
ATOM 965 C CA . ASN A 1 135 ? 3.745 -7.982 8.751 1.00 96.31 135 ASN A CA 1
ATOM 966 C C . ASN A 1 135 ? 5.039 -7.162 8.551 1.00 96.31 135 ASN A C 1
ATOM 968 O O . ASN A 1 135 ? 5.904 -7.131 9.419 1.00 96.31 135 ASN A O 1
ATOM 972 N N . LYS A 1 136 ? 5.208 -6.500 7.398 1.00 96.31 136 LYS A N 1
ATOM 973 C CA . LYS A 1 136 ? 6.365 -5.629 7.140 1.00 96.31 136 LYS A CA 1
ATOM 974 C C . LYS A 1 136 ? 6.273 -4.351 7.972 1.00 96.31 136 LYS A C 1
ATOM 976 O O . LYS A 1 136 ? 5.391 -3.531 7.713 1.00 96.31 136 LYS A O 1
ATOM 981 N N . GLU A 1 137 ? 7.233 -4.127 8.867 1.00 95.62 137 GLU A N 1
ATOM 982 C CA . GLU A 1 137 ? 7.199 -2.984 9.795 1.00 95.62 137 GLU A CA 1
ATOM 983 C C . GLU A 1 137 ? 7.196 -1.624 9.084 1.00 95.62 137 GLU A C 1
ATOM 985 O O . GLU A 1 137 ? 6.556 -0.692 9.549 1.00 95.62 137 GLU A O 1
ATOM 990 N N . VAL A 1 138 ? 7.796 -1.512 7.894 1.00 95.88 138 VAL A N 1
ATOM 991 C CA . VAL A 1 138 ? 7.707 -0.294 7.063 1.00 95.88 138 VAL A CA 1
ATOM 992 C C . VAL A 1 138 ? 6.252 0.112 6.790 1.00 95.88 138 VAL A C 1
ATOM 994 O O . VAL A 1 138 ? 5.942 1.300 6.781 1.00 95.88 138 VAL A O 1
ATOM 997 N N . LYS A 1 139 ? 5.354 -0.863 6.593 1.00 97.31 139 LYS A N 1
ATOM 998 C CA . LYS A 1 139 ? 3.916 -0.628 6.402 1.00 97.31 139 LYS A CA 1
ATOM 999 C C . LYS A 1 139 ? 3.209 -0.461 7.748 1.00 97.31 139 LYS A C 1
ATOM 1001 O O . LYS A 1 139 ? 2.470 0.501 7.923 1.00 97.31 139 LYS A O 1
ATOM 1006 N N . VAL A 1 140 ? 3.452 -1.374 8.692 1.00 97.94 140 VAL A N 1
ATOM 1007 C CA . VAL A 1 140 ? 2.749 -1.394 9.987 1.00 97.94 140 VAL A CA 1
ATOM 1008 C C . VAL A 1 140 ? 3.054 -0.141 10.801 1.00 97.94 140 VAL A C 1
ATOM 1010 O O . VAL A 1 140 ? 2.120 0.524 11.232 1.00 97.94 140 VAL A O 1
ATOM 1013 N N . ALA A 1 141 ? 4.326 0.234 10.953 1.00 97.88 141 ALA A N 1
ATOM 1014 C CA . ALA A 1 141 ? 4.723 1.430 11.691 1.00 97.88 141 ALA A CA 1
ATOM 1015 C C . ALA A 1 141 ? 4.198 2.711 11.033 1.00 97.88 141 ALA A C 1
ATOM 1017 O O . ALA A 1 141 ? 3.718 3.598 11.723 1.00 97.88 141 ALA A O 1
ATOM 1018 N N . ALA A 1 142 ? 4.238 2.806 9.699 1.00 98.19 142 ALA A N 1
ATOM 1019 C CA . ALA A 1 142 ? 3.709 3.974 8.993 1.00 98.19 142 ALA A CA 1
ATOM 1020 C C . ALA A 1 142 ? 2.205 4.169 9.243 1.00 98.19 142 ALA A C 1
ATOM 1022 O O . ALA A 1 142 ? 1.760 5.291 9.478 1.00 98.19 142 ALA A O 1
ATOM 1023 N N . VAL A 1 143 ? 1.428 3.080 9.221 1.00 98.19 143 VAL A N 1
ATOM 1024 C CA . VAL A 1 143 ? -0.005 3.118 9.539 1.00 98.19 143 VAL A CA 1
ATOM 1025 C C . VAL A 1 143 ? -0.227 3.386 11.030 1.00 98.19 143 VAL A C 1
ATOM 1027 O O . VAL A 1 143 ? -1.065 4.215 11.370 1.00 98.19 143 VAL A O 1
ATOM 1030 N N . ARG A 1 144 ? 0.538 2.737 11.917 1.00 97.19 144 ARG A N 1
ATOM 1031 C CA . ARG A 1 144 ? 0.466 2.930 13.373 1.00 97.19 144 ARG A CA 1
ATOM 1032 C C . ARG A 1 144 ? 0.639 4.396 13.743 1.00 97.19 144 ARG A C 1
ATOM 1034 O O . ARG A 1 144 ? -0.261 4.962 14.353 1.00 97.19 144 ARG A O 1
ATOM 1041 N N . ASP A 1 145 ? 1.727 5.015 13.297 1.00 97.62 145 ASP A N 1
ATOM 1042 C CA . ASP A 1 145 ? 2.024 6.420 13.577 1.00 97.62 145 ASP A CA 1
ATOM 1043 C C . ASP A 1 145 ? 0.924 7.344 13.040 1.00 97.62 145 ASP A C 1
ATOM 1045 O O . ASP A 1 145 ? 0.454 8.235 13.743 1.00 97.62 145 ASP A O 1
ATOM 1049 N N . ALA A 1 146 ? 0.466 7.107 11.806 1.00 97.81 146 ALA A N 1
ATOM 1050 C CA . ALA A 1 146 ? -0.565 7.925 11.178 1.00 97.81 146 ALA A CA 1
ATOM 1051 C C . ALA A 1 146 ? -1.907 7.869 11.925 1.00 97.81 146 ALA A C 1
ATOM 1053 O O . ALA A 1 146 ? -2.553 8.897 12.135 1.00 97.81 146 ALA A O 1
ATOM 1054 N N . PHE A 1 147 ? -2.341 6.675 12.333 1.00 95.75 147 PHE A N 1
ATOM 1055 C CA . PHE A 1 147 ? -3.597 6.515 13.062 1.00 95.75 147 PHE A CA 1
ATOM 1056 C C . PHE A 1 147 ? -3.483 6.970 14.517 1.00 95.75 147 PHE A C 1
ATOM 1058 O O . PHE A 1 147 ? -4.427 7.568 15.028 1.00 95.75 147 PHE A O 1
ATOM 1065 N N . GLN A 1 148 ? -2.341 6.762 15.173 1.00 94.69 148 GLN A N 1
ATOM 1066 C CA . GLN A 1 148 ? -2.105 7.283 16.520 1.00 94.69 148 GLN A CA 1
ATOM 1067 C C . GLN A 1 148 ? -2.080 8.810 16.542 1.00 94.69 148 GLN A C 1
ATOM 1069 O O . GLN A 1 148 ? -2.631 9.404 17.460 1.00 94.69 148 GLN A O 1
ATOM 1074 N N . GLU A 1 149 ? -1.558 9.466 15.508 1.00 94.62 149 GLU A N 1
ATOM 1075 C CA . GLU A 1 149 ? -1.627 10.925 15.423 1.00 94.62 149 GLU A CA 1
ATOM 1076 C C . GLU A 1 149 ? -3.071 11.436 15.286 1.00 94.62 149 GLU A C 1
ATOM 1078 O O . GLU A 1 149 ? -3.452 12.427 15.909 1.00 94.62 149 GLU A O 1
ATOM 1083 N N . VAL A 1 150 ? -3.905 10.759 14.491 1.00 93.06 150 VAL A N 1
ATOM 1084 C CA . VAL A 1 150 ? -5.284 11.207 14.228 1.00 93.06 150 VAL A CA 1
ATOM 1085 C C . VAL A 1 150 ? -6.251 10.848 15.367 1.00 93.06 150 VAL A C 1
ATOM 1087 O O . VAL A 1 150 ? -7.177 11.620 15.659 1.00 93.06 150 VAL A O 1
ATOM 1090 N N . PHE A 1 151 ? -6.065 9.688 16.003 1.00 89.62 151 PHE A N 1
ATOM 1091 C CA . PHE A 1 151 ? -6.984 9.126 17.003 1.00 89.62 151 PHE A CA 1
ATOM 1092 C C . PHE A 1 151 ? -6.441 9.140 18.439 1.00 89.62 151 PHE A C 1
ATOM 1094 O O . PHE A 1 151 ? -7.222 8.956 19.371 1.00 89.62 151 PHE A O 1
ATOM 1101 N N . GLY A 1 152 ? -5.142 9.362 18.645 1.00 86.75 152 GLY A N 1
ATOM 1102 C CA . GLY A 1 152 ? -4.466 9.321 19.947 1.00 86.75 152 GLY A CA 1
ATOM 1103 C C . GLY A 1 152 ? -4.264 7.898 20.473 1.00 86.75 152 GLY A C 1
ATOM 1104 O O . GLY A 1 152 ? -3.139 7.459 20.687 1.00 86.75 152 GLY A O 1
ATOM 1105 N N . LEU A 1 153 ? -5.359 7.155 20.640 1.00 81.25 153 LEU A N 1
ATOM 1106 C CA . LEU A 1 153 ? -5.389 5.825 21.251 1.00 81.25 153 LEU A CA 1
ATOM 1107 C C . LEU A 1 153 ? -5.692 4.724 20.220 1.00 81.25 153 LEU A C 1
ATOM 1109 O O . LEU A 1 153 ? -6.584 3.907 20.423 1.00 81.25 153 LEU A O 1
ATOM 1113 N N . ALA A 1 154 ? -4.994 4.712 19.083 1.00 88.69 154 ALA A N 1
ATOM 1114 C CA . ALA A 1 154 ? -5.131 3.634 18.101 1.00 88.69 154 ALA A CA 1
ATOM 1115 C C . ALA A 1 154 ? -4.176 2.468 18.415 1.00 88.69 154 ALA A C 1
ATOM 1117 O O . ALA A 1 154 ? -2.958 2.656 18.530 1.00 88.69 154 ALA A O 1
ATOM 1118 N N . VAL A 1 155 ? -4.726 1.258 18.506 1.00 92.00 155 VAL A N 1
ATOM 1119 C CA . VAL A 1 155 ? -3.980 -0.003 18.539 1.00 92.00 155 VAL A CA 1
ATOM 1120 C C . VAL A 1 155 ? -3.862 -0.507 17.105 1.00 92.00 155 VAL A C 1
ATOM 1122 O O . VAL A 1 155 ? -4.862 -0.638 16.404 1.00 92.00 155 VAL A O 1
ATOM 1125 N N . VAL A 1 156 ? -2.631 -0.751 16.650 1.00 94.94 156 VAL A N 1
ATOM 1126 C CA . VAL A 1 156 ? -2.364 -1.204 15.279 1.00 94.94 156 VAL A CA 1
ATOM 1127 C C . VAL A 1 156 ? -1.479 -2.440 15.299 1.00 94.94 156 VAL A C 1
ATOM 1129 O O . VAL A 1 156 ? -0.317 -2.372 15.715 1.00 94.94 156 VAL A O 1
ATOM 1132 N N . VAL A 1 157 ? -2.029 -3.548 14.806 1.00 95.25 157 VAL A N 1
ATOM 1133 C CA . VAL A 1 157 ? -1.361 -4.851 14.699 1.00 95.25 157 VAL A CA 1
ATOM 1134 C C . VAL A 1 157 ? -1.134 -5.192 13.227 1.00 95.25 157 VAL A C 1
ATOM 1136 O O . VAL A 1 157 ? -1.934 -4.830 12.368 1.00 95.25 157 VAL A O 1
ATOM 1139 N N . GLY A 1 158 ? -0.016 -5.846 12.914 1.00 97.19 158 GLY A N 1
ATOM 1140 C CA . GLY A 1 158 ? 0.305 -6.294 11.560 1.00 97.19 158 GLY A CA 1
ATOM 1141 C C . GLY A 1 158 ? 0.087 -7.792 11.397 1.00 97.19 158 GLY A C 1
ATOM 1142 O O . GLY A 1 158 ? 0.723 -8.570 12.098 1.00 97.19 158 GLY A O 1
ATOM 1143 N N . GLU A 1 159 ? -0.741 -8.183 10.432 1.00 97.50 159 GLU A N 1
ATOM 1144 C CA . GLU A 1 159 ? -1.045 -9.578 10.107 1.00 97.50 159 GLU A CA 1
ATOM 1145 C C . GLU A 1 159 ? -0.661 -9.908 8.664 1.00 97.50 159 GLU A C 1
ATOM 1147 O O . GLU A 1 159 ? -0.856 -9.116 7.738 1.00 97.50 159 GLU A O 1
ATOM 1152 N N . ALA A 1 160 ? -0.094 -11.092 8.438 1.00 96.50 160 ALA A N 1
ATOM 1153 C CA . ALA A 1 160 ? 0.416 -11.481 7.126 1.00 96.50 160 ALA A CA 1
ATOM 1154 C C . ALA A 1 160 ? -0.718 -11.880 6.159 1.00 96.50 160 ALA A C 1
ATOM 1156 O O . ALA A 1 160 ? -1.070 -13.051 6.044 1.00 96.50 160 ALA A O 1
ATOM 1157 N N . GLY A 1 161 ? -1.273 -10.907 5.430 1.00 94.81 161 GLY A N 1
ATOM 1158 C CA . GLY A 1 161 ? -2.272 -11.157 4.386 1.00 94.81 161 GLY A CA 1
ATOM 1159 C C . GLY A 1 161 ? -1.661 -11.737 3.107 1.00 94.81 161 GLY A C 1
ATOM 1160 O O . GLY A 1 161 ? -0.572 -11.331 2.687 1.00 94.81 161 GLY A O 1
ATOM 1161 N N . GLN A 1 162 ? -2.382 -12.645 2.451 1.00 95.25 162 GLN A N 1
ATOM 1162 C CA . GLN A 1 162 ? -1.984 -13.267 1.184 1.00 95.25 162 GLN A CA 1
ATOM 1163 C C . GLN A 1 162 ? -2.813 -12.725 0.014 1.00 95.25 162 GLN A C 1
ATOM 1165 O O . GLN A 1 162 ? -3.979 -12.385 0.175 1.00 95.25 162 GLN A O 1
ATOM 1170 N N . SER A 1 163 ? -2.209 -12.654 -1.171 1.00 96.62 163 SER A N 1
ATOM 1171 C CA . SER A 1 163 ? -2.869 -12.222 -2.409 1.00 96.62 163 SER A CA 1
ATOM 1172 C C . SER A 1 163 ? -2.343 -13.032 -3.587 1.00 96.62 163 SER A C 1
ATOM 1174 O O . SER A 1 163 ? -1.131 -13.227 -3.693 1.00 96.62 163 SER A O 1
ATOM 1176 N N . ASN A 1 164 ? -3.222 -13.418 -4.507 1.00 96.00 164 ASN A N 1
ATOM 1177 C CA . ASN A 1 164 ? -2.885 -14.097 -5.759 1.00 96.00 164 ASN A CA 1
ATOM 1178 C C . ASN A 1 164 ? -2.633 -13.079 -6.882 1.00 96.00 164 ASN A C 1
ATOM 1180 O O . ASN A 1 164 ? -3.149 -13.203 -7.990 1.00 96.00 164 ASN A O 1
ATOM 1184 N N . ILE A 1 165 ? -1.840 -12.053 -6.575 1.00 97.25 165 ILE A N 1
ATOM 1185 C CA . ILE A 1 165 ? -1.455 -10.979 -7.492 1.00 97.25 165 ILE A CA 1
ATOM 1186 C C . ILE A 1 165 ? 0.052 -11.040 -7.719 1.00 97.25 165 ILE A C 1
ATOM 1188 O O . ILE A 1 165 ? 0.811 -11.434 -6.830 1.00 97.25 165 ILE A O 1
ATOM 1192 N N . ALA A 1 166 ? 0.479 -10.660 -8.920 1.00 96.88 166 ALA A N 1
ATOM 1193 C CA . ALA A 1 166 ? 1.880 -10.621 -9.297 1.00 96.88 166 ALA A CA 1
ATOM 1194 C C . ALA A 1 166 ? 2.722 -9.754 -8.333 1.00 96.88 166 ALA A C 1
ATOM 1196 O O . ALA A 1 166 ? 2.221 -8.746 -7.829 1.00 96.88 166 ALA A O 1
ATOM 1197 N N . PRO A 1 167 ? 4.014 -10.083 -8.109 1.00 95.62 167 PRO A N 1
ATOM 1198 C CA . PRO A 1 167 ? 4.911 -9.294 -7.263 1.00 95.62 167 PRO A CA 1
ATOM 1199 C C . PRO A 1 167 ? 4.979 -7.814 -7.637 1.00 95.62 167 PRO A C 1
ATOM 1201 O O . PRO A 1 167 ? 5.137 -6.970 -6.755 1.00 95.62 167 PRO A O 1
ATOM 1204 N N . GLN A 1 168 ? 4.848 -7.505 -8.930 1.00 96.62 168 GLN A N 1
ATOM 1205 C CA . GLN A 1 168 ? 4.690 -6.151 -9.437 1.00 96.62 168 GLN A CA 1
ATOM 1206 C C . GLN A 1 168 ? 3.301 -5.997 -10.070 1.00 96.62 168 GLN A C 1
ATOM 1208 O O . GLN A 1 168 ? 3.156 -6.232 -11.272 1.00 96.62 168 GLN A O 1
ATOM 1213 N N . PRO A 1 169 ? 2.277 -5.597 -9.297 1.00 97.25 169 PRO A N 1
ATOM 1214 C CA . PRO A 1 169 ? 0.955 -5.325 -9.842 1.00 97.25 169 PRO A CA 1
ATOM 1215 C C . PRO A 1 169 ? 1.019 -4.198 -10.875 1.00 97.25 169 PRO A C 1
ATOM 1217 O O . PRO A 1 169 ? 1.709 -3.193 -10.660 1.00 97.25 169 PRO A O 1
ATOM 1220 N N . VAL A 1 170 ? 0.283 -4.359 -11.975 1.00 96.75 170 VAL A N 1
ATOM 1221 C CA . VAL A 1 170 ? 0.195 -3.372 -13.058 1.00 96.75 170 VAL A CA 1
ATOM 1222 C C . VAL A 1 170 ? -1.242 -2.894 -13.201 1.00 96.75 170 VAL A C 1
ATOM 1224 O O . VAL A 1 170 ? -2.166 -3.681 -13.390 1.00 96.75 170 VAL A O 1
ATOM 1227 N N . GLY A 1 171 ? -1.422 -1.582 -13.122 1.00 96.00 171 GLY A N 1
ATOM 1228 C CA . GLY A 1 171 ? -2.710 -0.914 -13.168 1.00 96.00 171 GLY A CA 1
ATOM 1229 C C . GLY A 1 171 ? -3.428 -0.865 -11.817 1.00 96.00 171 GLY A C 1
ATOM 1230 O O . GLY A 1 171 ? -3.234 -1.690 -10.919 1.00 96.00 171 GLY A O 1
ATOM 1231 N N . TYR A 1 172 ? -4.318 0.120 -11.698 1.00 95.62 172 TYR A N 1
ATOM 1232 C CA . TYR A 1 172 ? -5.111 0.373 -10.492 1.00 95.62 172 TYR A CA 1
ATOM 1233 C C . TYR A 1 172 ? -5.963 -0.832 -10.081 1.00 95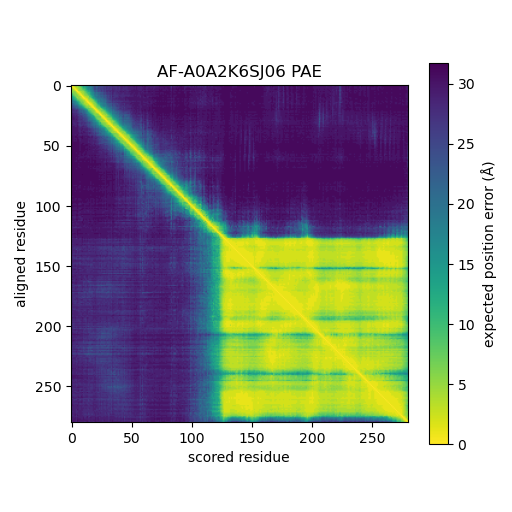.62 172 TYR A C 1
ATOM 1235 O O . TYR A 1 172 ? -6.083 -1.129 -8.895 1.00 95.62 172 TYR A O 1
ATOM 1243 N N . ALA A 1 173 ? -6.532 -1.548 -11.055 1.00 95.88 173 ALA A N 1
ATOM 1244 C CA . ALA A 1 173 ? -7.386 -2.703 -10.797 1.00 95.88 173 ALA A CA 1
ATOM 1245 C C . ALA A 1 173 ? -6.621 -3.845 -10.110 1.00 95.88 173 ALA A C 1
ATOM 1247 O O . ALA A 1 173 ? -7.131 -4.424 -9.153 1.00 95.88 173 ALA A O 1
ATOM 1248 N N . ALA A 1 174 ? -5.390 -4.134 -10.545 1.00 96.69 174 ALA A N 1
ATOM 1249 C CA . ALA A 1 174 ? -4.562 -5.168 -9.931 1.00 96.69 174 ALA A CA 1
ATOM 1250 C C . ALA A 1 174 ? -4.137 -4.782 -8.508 1.00 96.69 174 ALA A C 1
ATOM 1252 O O . ALA A 1 174 ? -4.238 -5.603 -7.597 1.00 96.69 174 ALA A O 1
ATOM 1253 N N . GLY A 1 175 ? -3.733 -3.522 -8.300 1.00 96.69 175 GLY A N 1
ATOM 1254 C CA . GLY A 1 175 ? -3.406 -3.003 -6.969 1.00 96.69 175 GLY A CA 1
ATOM 1255 C C . GLY A 1 175 ? -4.594 -3.080 -6.004 1.00 96.69 175 GLY A C 1
ATOM 1256 O O . GLY A 1 175 ? -4.464 -3.601 -4.897 1.00 96.69 175 GLY A O 1
ATOM 1257 N N . LEU A 1 176 ? -5.779 -2.643 -6.445 1.00 97.12 176 LEU A N 1
ATOM 1258 C CA . LEU A 1 176 ? -7.007 -2.726 -5.651 1.00 97.12 176 LEU A CA 1
ATOM 1259 C C . LEU A 1 176 ? -7.392 -4.179 -5.348 1.00 97.12 176 LEU A C 1
ATOM 1261 O O . LEU A 1 176 ? -7.729 -4.504 -4.210 1.00 97.12 176 LEU A O 1
ATOM 1265 N N . LYS A 1 177 ? -7.317 -5.063 -6.350 1.00 97.62 177 LYS A N 1
ATOM 1266 C CA . LYS A 1 177 ? -7.622 -6.485 -6.176 1.00 97.62 177 LYS A CA 1
ATOM 1267 C C . LYS A 1 177 ? -6.666 -7.142 -5.181 1.00 97.62 177 LYS A C 1
ATOM 1269 O O . LYS A 1 177 ? -7.130 -7.900 -4.337 1.00 97.62 177 LYS A O 1
ATOM 1274 N N . GLY A 1 178 ? -5.375 -6.811 -5.226 1.00 97.69 178 GLY A N 1
ATOM 1275 C CA . GLY A 1 178 ? -4.389 -7.294 -4.257 1.00 97.69 178 GLY A CA 1
ATOM 1276 C C . GLY A 1 178 ? -4.716 -6.866 -2.833 1.00 97.69 178 GLY A C 1
ATOM 1277 O O . GLY A 1 178 ? -4.722 -7.703 -1.931 1.00 97.69 178 GLY A O 1
ATOM 1278 N N . ALA A 1 179 ? -5.078 -5.595 -2.646 1.00 97.62 179 ALA A N 1
ATOM 1279 C CA . ALA A 1 179 ? -5.451 -5.058 -1.341 1.00 97.62 179 ALA A CA 1
ATOM 1280 C C . ALA A 1 179 ? -6.687 -5.777 -0.780 1.00 97.62 179 ALA A C 1
ATOM 1282 O O . ALA A 1 179 ? -6.701 -6.216 0.373 1.00 97.62 179 ALA A O 1
ATOM 1283 N N . GLN A 1 180 ? -7.705 -5.949 -1.628 1.00 97.12 180 GLN A N 1
ATOM 1284 C CA . GLN A 1 180 ? -8.936 -6.643 -1.272 1.00 97.12 180 GLN A CA 1
ATOM 1285 C C . GLN A 1 180 ? -8.673 -8.111 -0.921 1.00 97.12 180 GLN A C 1
ATOM 1287 O O . GLN A 1 180 ? -9.137 -8.584 0.112 1.00 97.12 180 GLN A O 1
ATOM 1292 N N . GLU A 1 181 ? -7.882 -8.824 -1.726 1.00 97.50 181 GLU A N 1
ATOM 1293 C CA . GLU A 1 181 ? -7.564 -10.228 -1.462 1.00 97.50 181 GLU A CA 1
ATOM 1294 C C . GLU A 1 181 ? -6.799 -10.424 -0.157 1.00 97.50 181 GLU A C 1
ATOM 1296 O O . GLU A 1 181 ? -7.083 -11.387 0.554 1.00 97.50 181 GLU A O 1
ATOM 1301 N N . ARG A 1 182 ? -5.895 -9.507 0.213 1.00 97.81 182 ARG A N 1
ATOM 1302 C CA . ARG A 1 182 ? -5.218 -9.591 1.514 1.00 97.81 182 ARG A CA 1
ATOM 1303 C C . ARG A 1 182 ? -6.195 -9.459 2.673 1.00 97.81 182 ARG A C 1
ATOM 1305 O O . ARG A 1 182 ? -6.099 -10.247 3.612 1.00 97.81 182 ARG A O 1
ATOM 1312 N N . ILE A 1 183 ? -7.141 -8.524 2.600 1.00 97.31 183 ILE A N 1
ATOM 1313 C CA . ILE A 1 183 ? -8.196 -8.379 3.616 1.00 97.31 183 ILE A CA 1
ATOM 1314 C C . ILE A 1 183 ? -9.061 -9.642 3.658 1.00 97.31 183 ILE A C 1
ATOM 1316 O O . ILE A 1 183 ? -9.260 -10.226 4.724 1.00 97.31 183 ILE A O 1
ATOM 1320 N N . ASP A 1 184 ? -9.521 -10.105 2.498 1.00 96.75 184 ASP A N 1
ATOM 1321 C CA . ASP A 1 184 ? -10.383 -11.281 2.390 1.00 96.75 184 ASP A CA 1
ATOM 1322 C C . ASP A 1 184 ? -9.672 -12.559 2.847 1.00 96.75 184 ASP A C 1
ATOM 1324 O O . ASP A 1 184 ? -10.311 -13.447 3.405 1.00 96.75 184 ASP A O 1
ATOM 1328 N N . SER A 1 185 ? -8.356 -12.666 2.631 1.00 97.00 185 SER A N 1
ATOM 1329 C CA . SER A 1 185 ? -7.554 -13.806 3.080 1.00 97.00 185 SER A CA 1
ATOM 1330 C C . SER A 1 185 ? -7.595 -13.938 4.598 1.00 97.00 185 SER A C 1
ATOM 1332 O O . SER A 1 185 ? -7.956 -15.002 5.091 1.00 97.00 185 SER A O 1
ATOM 1334 N N . LEU A 1 186 ? -7.345 -12.844 5.322 1.00 96.69 186 LEU A N 1
ATOM 1335 C CA . LEU A 1 186 ? -7.333 -12.833 6.782 1.00 96.69 186 LEU A CA 1
ATOM 1336 C C . LEU A 1 186 ? -8.730 -13.038 7.376 1.00 96.69 186 LEU A C 1
ATOM 1338 O O . LEU A 1 186 ? -8.865 -13.685 8.414 1.00 96.69 186 LEU A O 1
ATOM 1342 N N . ARG A 1 187 ? -9.772 -12.523 6.711 1.00 96.00 187 ARG A N 1
ATOM 1343 C CA . ARG A 1 187 ? -11.168 -12.774 7.104 1.00 96.00 187 ARG A CA 1
ATOM 1344 C C . ARG A 1 187 ? -11.540 -14.241 6.926 1.00 96.00 187 ARG A C 1
ATOM 1346 O O . ARG A 1 187 ? -12.090 -14.852 7.834 1.00 96.00 187 ARG A O 1
ATOM 1353 N N . ARG A 1 188 ? -11.192 -14.830 5.777 1.00 95.69 188 ARG A N 1
ATOM 1354 C CA . ARG A 1 188 ? -11.485 -16.236 5.460 1.00 95.69 188 ARG A CA 1
ATOM 1355 C C . ARG A 1 188 ? -10.775 -17.205 6.402 1.00 95.69 188 ARG A C 1
ATOM 1357 O O . ARG A 1 188 ? -11.337 -18.243 6.725 1.00 95.69 188 ARG A O 1
ATOM 1364 N N . THR A 1 189 ? -9.557 -16.880 6.833 1.00 94.88 189 THR A N 1
ATOM 1365 C CA . THR A 1 189 ? -8.800 -17.698 7.792 1.00 94.88 189 THR A CA 1
ATOM 1366 C C . THR A 1 189 ? -9.194 -17.445 9.248 1.00 94.88 189 THR A C 1
ATOM 1368 O O . THR A 1 189 ? -8.665 -18.115 10.129 1.00 94.88 189 THR A O 1
ATOM 1371 N N . GLY A 1 190 ? -10.089 -16.489 9.520 1.00 92.62 190 GLY A N 1
ATOM 1372 C CA . GLY A 1 190 ? -10.524 -16.140 10.874 1.00 92.62 190 GLY A CA 1
ATOM 1373 C C . GLY A 1 190 ? -9.479 -15.391 11.705 1.00 92.62 190 GLY A C 1
ATOM 1374 O O . GLY A 1 190 ? -9.640 -15.282 12.916 1.00 92.62 190 GLY A O 1
ATOM 1375 N N . VAL A 1 191 ? -8.415 -14.873 11.078 1.00 94.25 191 VAL A N 1
ATOM 1376 C CA . VAL A 1 191 ? -7.390 -14.063 11.764 1.00 94.25 191 VAL A CA 1
ATOM 1377 C C . VAL A 1 191 ? -7.959 -12.699 12.149 1.00 94.25 191 VAL A C 1
ATOM 1379 O O . VAL A 1 191 ? -7.651 -12.183 13.218 1.00 94.25 191 VAL A O 1
ATOM 1382 N N . ILE A 1 192 ? -8.816 -12.134 11.292 1.00 93.44 192 ILE A N 1
ATOM 1383 C CA . ILE A 1 192 ? -9.538 -10.890 11.571 1.00 93.44 192 ILE A CA 1
ATOM 1384 C C . ILE A 1 192 ? -11.042 -11.096 11.431 1.00 93.44 192 ILE A C 1
ATOM 1386 O O . ILE A 1 192 ? -11.509 -11.825 10.555 1.00 93.44 192 ILE A O 1
ATOM 1390 N N . HIS A 1 193 ? -11.809 -10.408 12.272 1.00 90.19 193 HIS A N 1
ATOM 1391 C CA . HIS A 1 193 ? -13.269 -10.447 12.227 1.00 90.19 193 HIS A CA 1
ATOM 1392 C C . HIS A 1 193 ? -13.816 -9.567 11.083 1.00 90.19 193 HIS A C 1
ATOM 1394 O O . HIS A 1 193 ? -13.213 -8.560 10.712 1.00 90.19 193 HIS A O 1
ATOM 1400 N N . GLU A 1 194 ? -15.000 -9.882 10.543 1.00 88.06 194 GLU A N 1
ATOM 1401 C CA . GLU A 1 194 ? -15.600 -9.145 9.412 1.00 88.06 194 GLU A CA 1
ATOM 1402 C C . GLU A 1 194 ? -15.756 -7.639 9.673 1.00 88.06 194 GLU A C 1
ATOM 1404 O O . GLU A 1 194 ? -15.505 -6.812 8.795 1.00 88.06 194 GLU A O 1
ATOM 1409 N N . LYS A 1 195 ? -16.147 -7.288 10.901 1.00 84.75 195 LYS A N 1
ATOM 1410 C CA . LYS A 1 195 ? -16.364 -5.903 11.355 1.00 84.75 195 LYS A CA 1
ATOM 1411 C C . LYS A 1 195 ? -15.103 -5.201 11.870 1.00 84.75 195 LYS A C 1
ATOM 1413 O O . LYS A 1 195 ? -15.181 -4.025 12.214 1.00 84.75 195 LYS A O 1
ATOM 1418 N N . GLN A 1 196 ? -13.975 -5.903 11.971 1.00 88.88 196 GLN A N 1
ATOM 1419 C CA . GLN A 1 196 ? -12.724 -5.290 12.411 1.00 88.88 196 GLN A CA 1
ATOM 1420 C C . GLN A 1 196 ? -12.191 -4.365 11.313 1.00 88.88 196 GLN A C 1
ATOM 1422 O O . GLN A 1 196 ? -12.340 -4.639 10.117 1.00 88.88 196 GLN A O 1
ATOM 1427 N N . ILE A 1 197 ? -11.578 -3.254 11.716 1.00 92.50 197 ILE A N 1
ATOM 1428 C CA . ILE A 1 197 ? -11.020 -2.287 10.776 1.00 92.50 197 ILE A CA 1
ATOM 1429 C C . ILE A 1 197 ? -9.734 -2.873 10.206 1.00 92.50 197 ILE A C 1
ATOM 1431 O O . ILE A 1 197 ? -8.776 -3.130 10.933 1.00 92.50 197 ILE A O 1
ATOM 1435 N N . ALA A 1 198 ? -9.717 -3.068 8.891 1.00 95.94 198 ALA A N 1
ATOM 1436 C CA . ALA A 1 198 ? -8.569 -3.592 8.172 1.00 95.94 198 ALA A CA 1
ATOM 1437 C C . ALA A 1 198 ? -8.001 -2.527 7.231 1.00 95.94 198 ALA A C 1
ATOM 1439 O O . ALA A 1 198 ? -8.737 -1.921 6.450 1.00 95.94 198 ALA A O 1
ATOM 1440 N N . VAL A 1 199 ? -6.686 -2.325 7.280 1.00 97.38 199 VAL A N 1
ATOM 1441 C CA . VAL A 1 199 ? -5.951 -1.438 6.374 1.00 97.38 199 VAL A CA 1
ATOM 1442 C C . VAL A 1 199 ? -5.013 -2.282 5.525 1.00 97.38 199 VAL A C 1
ATOM 1444 O O . VAL A 1 199 ? -4.130 -2.970 6.036 1.00 97.38 199 VAL A O 1
ATOM 1447 N N . SER A 1 200 ? -5.182 -2.211 4.209 1.00 97.56 200 SER A N 1
ATOM 1448 C CA . SER A 1 200 ? -4.282 -2.855 3.257 1.00 97.56 200 SER A CA 1
ATOM 1449 C C . SER A 1 200 ? -3.499 -1.816 2.467 1.00 97.56 200 SER A C 1
ATOM 1451 O O . SER A 1 200 ? -4.007 -0.738 2.163 1.00 97.56 200 SER A O 1
ATOM 1453 N N . VAL A 1 201 ? -2.244 -2.136 2.158 1.00 97.06 201 VAL A N 1
ATOM 1454 C CA . VAL A 1 201 ? -1.321 -1.249 1.446 1.00 97.06 201 VAL A CA 1
ATOM 1455 C C . VAL A 1 201 ? -0.692 -2.042 0.313 1.00 97.06 201 VAL A C 1
ATOM 1457 O O . VAL A 1 201 ? 0.153 -2.904 0.569 1.00 97.06 201 VAL A O 1
ATOM 1460 N N . GLU A 1 202 ? -1.050 -1.712 -0.925 1.00 95.44 202 GLU A N 1
ATOM 1461 C CA . GLU A 1 202 ? -0.474 -2.306 -2.131 1.00 95.44 202 GLU A CA 1
ATOM 1462 C C . GLU A 1 202 ? 0.315 -1.289 -2.940 1.00 95.44 202 GLU A C 1
ATOM 1464 O O . GLU A 1 202 ? -0.103 -0.147 -3.125 1.00 95.44 202 GLU A O 1
ATOM 1469 N N . ASN A 1 203 ? 1.450 -1.748 -3.460 1.00 93.50 203 ASN A N 1
ATOM 1470 C CA . ASN A 1 203 ? 2.258 -0.986 -4.396 1.00 93.50 203 ASN A CA 1
ATOM 1471 C C . ASN A 1 203 ? 1.930 -1.500 -5.798 1.00 93.50 203 ASN A C 1
ATOM 1473 O O . ASN A 1 203 ? 1.954 -2.708 -6.017 1.00 93.50 203 ASN A O 1
ATOM 1477 N N . PHE A 1 204 ? 1.662 -0.609 -6.744 1.00 95.81 204 PHE A N 1
ATOM 1478 C CA . PHE A 1 204 ? 1.425 -0.964 -8.142 1.00 95.81 204 PHE A CA 1
ATOM 1479 C C . PHE A 1 204 ? 2.091 0.065 -9.057 1.00 95.81 204 PHE A C 1
ATOM 1481 O O . PHE A 1 204 ? 2.429 1.166 -8.619 1.00 95.81 204 PHE A O 1
ATOM 1488 N N . ILE A 1 205 ? 2.285 -0.298 -10.322 1.00 94.94 205 ILE A N 1
ATOM 1489 C CA . ILE A 1 205 ? 2.720 0.630 -11.373 1.00 94.94 205 ILE A CA 1
ATOM 1490 C C . ILE A 1 205 ? 1.547 0.939 -12.292 1.00 94.94 205 ILE A C 1
ATOM 1492 O O . ILE A 1 205 ? 0.730 0.062 -12.561 1.00 94.94 205 ILE A O 1
ATOM 1496 N N . ALA A 1 206 ? 1.440 2.177 -12.768 1.00 92.31 206 ALA A N 1
ATOM 1497 C CA . ALA A 1 206 ? 0.369 2.558 -13.687 1.00 92.31 206 ALA A CA 1
ATOM 1498 C C . ALA A 1 206 ? 0.598 2.002 -15.103 1.00 92.31 206 ALA A C 1
ATOM 1500 O O . ALA A 1 206 ? -0.353 1.586 -15.758 1.00 92.31 206 ALA A O 1
ATOM 1501 N N . GLU A 1 207 ? 1.857 1.949 -15.541 1.00 88.25 207 GLU A N 1
ATOM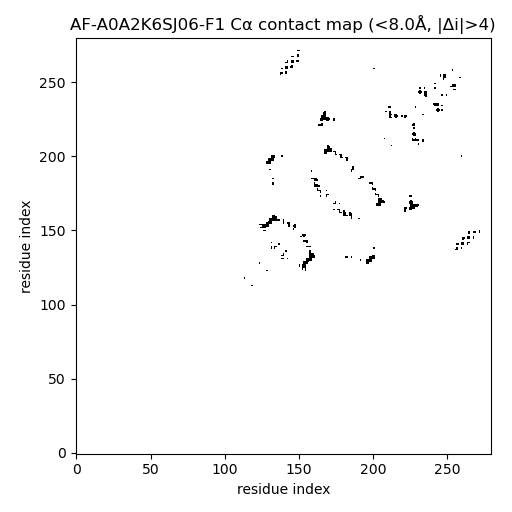 1502 C CA . GLU A 1 207 ? 2.258 1.573 -16.898 1.00 88.25 207 GLU A CA 1
ATOM 1503 C C . GLU A 1 207 ? 3.342 0.491 -16.877 1.00 88.25 207 GLU A C 1
ATOM 1505 O O . GLU A 1 207 ? 4.031 0.307 -15.872 1.00 88.25 207 GLU A O 1
ATOM 1510 N N . LEU A 1 208 ? 3.489 -0.238 -17.986 1.00 82.75 208 LEU A N 1
ATOM 1511 C CA . LEU A 1 208 ? 4.491 -1.294 -18.111 1.00 82.75 208 LEU A CA 1
ATOM 1512 C C . LEU A 1 208 ? 5.898 -0.711 -18.257 1.00 82.75 208 LEU A C 1
ATOM 1514 O O . LEU A 1 208 ? 6.134 0.176 -19.073 1.00 82.75 208 LEU A O 1
ATOM 1518 N N . LEU A 1 209 ? 6.854 -1.313 -17.550 1.00 85.69 209 LEU A N 1
ATOM 1519 C CA . LEU A 1 209 ? 8.275 -1.096 -17.796 1.00 85.69 209 LEU A CA 1
ATOM 1520 C C . LEU A 1 209 ? 8.752 -2.106 -18.852 1.00 85.69 209 LEU A C 1
ATOM 1522 O O . LEU A 1 209 ? 8.674 -3.309 -18.581 1.00 85.69 209 LEU A O 1
ATOM 1526 N N . PRO A 1 210 ? 9.272 -1.666 -20.015 1.00 89.25 210 PRO A N 1
ATOM 1527 C CA . PRO A 1 210 ? 9.738 -2.569 -21.072 1.00 89.25 210 PRO A CA 1
ATOM 1528 C C . PRO A 1 210 ? 10.747 -3.611 -20.574 1.00 89.25 210 PRO A C 1
ATOM 1530 O O . PRO A 1 210 ? 10.616 -4.796 -20.879 1.00 89.25 210 PRO A O 1
ATOM 1533 N N . ASP A 1 211 ? 11.686 -3.191 -19.725 1.00 89.69 211 ASP A N 1
ATOM 1534 C CA . ASP A 1 211 ? 12.705 -4.073 -19.156 1.00 89.69 211 ASP A CA 1
ATOM 1535 C C . ASP A 1 211 ? 12.074 -5.170 -18.289 1.00 89.69 211 ASP A C 1
ATOM 1537 O O . ASP A 1 211 ? 12.310 -6.357 -18.514 1.00 89.69 211 ASP A O 1
ATOM 1541 N N . ALA A 1 212 ? 11.191 -4.804 -17.354 1.00 90.56 212 ALA A N 1
ATOM 1542 C CA . ALA A 1 212 ? 10.490 -5.769 -16.502 1.00 90.56 212 ALA A CA 1
ATOM 1543 C C . ALA A 1 212 ? 9.570 -6.704 -17.310 1.00 90.56 212 ALA A C 1
ATOM 1545 O O . ALA A 1 212 ? 9.439 -7.887 -16.983 1.00 90.56 212 ALA A O 1
ATOM 1546 N N . GLN A 1 213 ? 8.956 -6.189 -18.381 1.00 92.19 213 GLN A N 1
ATOM 1547 C CA . GLN A 1 213 ? 8.117 -6.967 -19.290 1.00 92.19 213 GLN A CA 1
ATOM 1548 C C . GLN A 1 213 ? 8.936 -8.025 -20.035 1.00 92.19 213 GLN A C 1
ATOM 1550 O O . GLN A 1 213 ? 8.517 -9.179 -20.108 1.00 92.19 213 GLN A O 1
ATOM 1555 N N . SER A 1 214 ? 10.110 -7.649 -20.553 1.00 93.25 214 SER A N 1
ATOM 1556 C CA . SER A 1 214 ? 11.004 -8.561 -21.278 1.00 93.25 214 SER A CA 1
ATOM 1557 C C . SER A 1 214 ? 11.549 -9.686 -20.391 1.00 93.25 214 SER A C 1
ATOM 1559 O O . SER A 1 214 ? 11.725 -10.811 -20.851 1.00 93.25 214 SER A O 1
ATOM 1561 N N . LEU A 1 215 ? 11.750 -9.397 -19.101 1.00 93.94 215 LEU A N 1
ATOM 1562 C CA . LEU A 1 215 ? 12.238 -10.353 -18.107 1.00 93.94 215 LEU A CA 1
ATOM 1563 C C . LEU A 1 215 ? 11.129 -11.228 -17.503 1.00 93.94 215 LEU A C 1
ATOM 1565 O O . LEU A 1 215 ? 11.427 -12.161 -16.759 1.00 93.94 215 LEU A O 1
ATOM 1569 N N . THR A 1 216 ? 9.857 -10.940 -17.787 1.00 94.81 216 THR A N 1
ATOM 1570 C CA . THR A 1 216 ? 8.726 -11.730 -17.289 1.00 94.81 216 THR A CA 1
ATOM 1571 C C . THR A 1 216 ? 8.394 -12.845 -18.290 1.00 94.81 216 THR A C 1
ATOM 1573 O O . THR A 1 216 ? 7.983 -12.527 -19.409 1.00 94.81 216 THR A O 1
ATOM 1576 N N . PRO A 1 217 ? 8.489 -14.139 -17.920 1.00 96.44 217 PRO A N 1
ATOM 1577 C CA . PRO A 1 217 ? 8.217 -15.253 -18.833 1.00 96.44 217 PRO A CA 1
ATOM 1578 C C . PRO A 1 217 ? 6.812 -15.203 -19.458 1.00 96.44 217 PRO A C 1
ATOM 1580 O O . PRO A 1 217 ? 5.875 -14.761 -18.784 1.00 96.44 217 PRO A O 1
ATOM 1583 N N . PRO A 1 218 ? 6.634 -15.631 -20.727 1.00 94.25 218 PRO A N 1
ATOM 1584 C CA . PRO A 1 218 ? 5.342 -15.636 -21.421 1.00 94.25 218 PRO A CA 1
ATOM 1585 C C . PRO A 1 218 ? 4.259 -16.476 -20.743 1.00 94.25 218 PRO A C 1
ATOM 1587 O O . PRO A 1 218 ? 3.086 -16.113 -20.791 1.00 94.25 218 PRO A O 1
ATOM 1590 N N . ASP A 1 219 ? 4.669 -17.550 -20.085 1.00 96.00 219 ASP A N 1
ATOM 1591 C CA . ASP A 1 219 ? 3.862 -18.541 -19.376 1.00 96.00 219 ASP A CA 1
ATOM 1592 C C . ASP A 1 219 ? 3.654 -18.216 -17.886 1.00 96.00 219 ASP A C 1
ATOM 1594 O O . ASP A 1 219 ? 3.078 -19.012 -17.144 1.00 96.00 219 ASP A O 1
ATOM 1598 N N . TYR A 1 220 ? 4.086 -17.037 -17.427 1.00 96.38 220 TYR A N 1
ATOM 1599 C CA . TYR A 1 220 ? 3.896 -16.620 -16.042 1.00 96.38 220 TYR A CA 1
ATOM 1600 C C . TYR A 1 220 ? 2.402 -16.526 -15.674 1.00 96.38 220 TYR A C 1
ATOM 1602 O O . TYR A 1 220 ? 1.647 -15.711 -16.208 1.00 96.38 220 TYR A O 1
ATOM 1610 N N . ASN A 1 221 ? 1.984 -17.348 -14.710 1.00 97.19 221 ASN A N 1
ATOM 1611 C CA . ASN A 1 221 ? 0.587 -17.593 -14.341 1.00 97.19 221 ASN A CA 1
ATOM 1612 C C . ASN A 1 221 ? -0.175 -16.366 -13.808 1.00 97.19 221 ASN A C 1
ATOM 1614 O O . ASN A 1 221 ? -1.400 -16.318 -13.917 1.00 97.19 221 ASN A O 1
ATOM 1618 N N . LEU A 1 222 ? 0.517 -15.368 -13.251 1.00 96.88 222 LEU A N 1
ATOM 1619 C CA . LEU A 1 222 ? -0.111 -14.140 -12.742 1.00 96.88 222 LEU A CA 1
ATOM 1620 C C . LEU A 1 222 ? 0.046 -12.941 -13.689 1.00 96.88 222 LEU A C 1
ATOM 1622 O O . LEU A 1 222 ? -0.229 -11.811 -13.277 1.00 96.88 222 LEU A O 1
ATOM 1626 N N . ARG A 1 223 ? 0.421 -13.166 -14.962 1.00 94.88 223 ARG A N 1
ATOM 1627 C CA . ARG A 1 223 ? 0.541 -12.108 -15.990 1.00 94.88 223 ARG A CA 1
ATOM 1628 C C . ARG A 1 223 ? -0.696 -11.233 -16.133 1.00 94.88 223 ARG A C 1
ATOM 1630 O O . ARG A 1 223 ? -0.571 -10.058 -16.453 1.00 94.88 223 ARG A O 1
ATOM 1637 N N . TRP A 1 224 ? -1.878 -11.791 -15.881 1.00 94.38 224 TRP A N 1
ATOM 1638 C CA . TRP A 1 224 ? -3.144 -11.054 -15.916 1.00 94.38 224 TRP A CA 1
ATOM 1639 C C . TRP A 1 224 ? -3.185 -9.885 -14.917 1.00 94.38 224 TRP A C 1
ATOM 1641 O O . TRP A 1 224 ? -3.943 -8.940 -15.112 1.00 94.38 224 TRP A O 1
ATOM 1651 N N . SER A 1 225 ? -2.382 -9.953 -13.851 1.00 96.25 225 SER A N 1
ATOM 1652 C CA . SER A 1 225 ? -2.342 -8.969 -12.764 1.00 96.25 225 SER A CA 1
ATOM 1653 C C . SER A 1 225 ? -1.067 -8.121 -12.742 1.00 96.25 225 SER A C 1
ATOM 1655 O O . SER A 1 225 ? -1.016 -7.103 -12.051 1.00 96.25 225 SER A O 1
ATOM 1657 N N . GLY A 1 226 ? -0.027 -8.516 -13.481 1.00 96.25 226 GLY A N 1
ATOM 1658 C CA . GLY A 1 226 ? 1.209 -7.750 -13.567 1.00 96.25 226 GLY A CA 1
ATOM 1659 C C . GLY A 1 226 ? 2.450 -8.573 -13.893 1.00 96.25 226 GLY A C 1
ATOM 1660 O O . GLY A 1 226 ? 2.381 -9.589 -14.584 1.00 96.25 226 GLY A O 1
ATOM 1661 N N . LEU A 1 227 ? 3.601 -8.108 -13.408 1.00 96.88 227 LEU A N 1
ATOM 1662 C CA . LEU A 1 227 ? 4.923 -8.614 -13.785 1.00 96.88 227 LEU A CA 1
ATOM 1663 C C . LEU A 1 227 ? 5.544 -9.456 -12.671 1.00 96.88 227 LEU A C 1
ATOM 1665 O O . LEU A 1 227 ? 5.302 -9.228 -11.481 1.00 96.88 227 LEU A O 1
ATOM 1669 N N . LEU A 1 228 ? 6.368 -10.426 -13.068 1.00 96.00 228 LEU A N 1
ATOM 1670 C CA . LEU A 1 228 ? 7.150 -11.224 -12.122 1.00 96.00 228 LEU A CA 1
ATOM 1671 C C . LEU A 1 228 ? 8.284 -10.386 -11.517 1.00 96.00 228 LEU A C 1
ATOM 1673 O O . LEU A 1 228 ? 8.574 -10.507 -10.330 1.00 96.00 228 LEU A O 1
ATOM 1677 N N . VAL A 1 229 ? 8.894 -9.528 -12.338 1.00 95.19 229 VAL A N 1
ATOM 1678 C CA . VAL A 1 229 ? 10.011 -8.660 -11.953 1.00 95.19 229 VAL A CA 1
ATOM 1679 C C . VAL A 1 229 ? 9.494 -7.291 -11.513 1.00 95.19 229 VAL A C 1
ATOM 1681 O O . VAL A 1 229 ? 8.677 -6.663 -12.186 1.00 95.19 229 VAL A O 1
ATOM 1684 N N . THR A 1 230 ? 9.989 -6.824 -10.373 1.00 94.56 230 THR A N 1
ATOM 1685 C CA . THR A 1 230 ? 9.639 -5.545 -9.745 1.00 94.56 230 THR A CA 1
ATOM 1686 C C . THR A 1 230 ? 10.519 -4.394 -10.223 1.00 94.56 230 THR A C 1
ATOM 1688 O O . THR A 1 230 ? 11.666 -4.594 -10.619 1.00 94.56 230 THR A O 1
ATOM 1691 N N . VAL A 1 231 ? 10.012 -3.161 -10.113 1.00 92.81 231 VAL A N 1
ATOM 1692 C CA . VAL A 1 231 ? 10.768 -1.937 -10.443 1.00 92.81 231 VAL A CA 1
ATOM 1693 C C . VAL A 1 231 ? 12.088 -1.881 -9.675 1.00 92.81 231 VAL A C 1
ATOM 1695 O O . VAL A 1 231 ? 13.127 -1.598 -10.259 1.00 92.81 231 VAL A O 1
ATOM 1698 N N . GLY A 1 232 ? 12.071 -2.226 -8.385 1.00 92.50 232 GLY A N 1
ATOM 1699 C CA . GLY A 1 232 ? 13.284 -2.246 -7.568 1.00 92.50 232 GLY A CA 1
ATOM 1700 C C . GLY A 1 232 ? 14.338 -3.239 -8.070 1.00 92.50 232 GLY A C 1
ATOM 1701 O O . GLY A 1 232 ? 15.517 -2.919 -8.031 1.00 92.50 232 GLY A O 1
ATOM 1702 N N . GLU A 1 233 ? 13.933 -4.406 -8.587 1.00 93.56 233 GLU A N 1
ATOM 1703 C CA . GLU A 1 233 ? 14.869 -5.388 -9.169 1.00 93.56 233 GLU A CA 1
ATOM 1704 C C . GLU A 1 233 ? 15.456 -4.919 -10.501 1.00 93.56 233 GLU A C 1
ATOM 1706 O O . GLU A 1 233 ? 16.602 -5.238 -10.807 1.00 93.56 233 GLU A O 1
ATOM 1711 N N . VAL A 1 234 ? 14.683 -4.184 -11.307 1.00 93.00 234 VAL A N 1
ATOM 1712 C CA . VAL A 1 234 ? 15.198 -3.583 -12.545 1.00 93.00 234 VAL A CA 1
ATOM 1713 C C . VAL A 1 234 ? 16.194 -2.473 -12.216 1.00 93.00 234 VAL A C 1
ATOM 1715 O O . VAL A 1 234 ? 17.297 -2.461 -12.754 1.00 93.00 234 VAL A O 1
ATOM 1718 N N . LEU A 1 235 ? 15.841 -1.571 -11.297 1.00 91.94 235 LEU A N 1
ATOM 1719 C CA . LEU A 1 235 ? 16.689 -0.434 -10.933 1.00 91.94 235 LEU A CA 1
ATOM 1720 C C . LEU A 1 235 ? 18.000 -0.866 -10.274 1.00 91.94 235 LEU A C 1
ATOM 1722 O O . LEU A 1 235 ? 19.042 -0.318 -10.612 1.00 91.94 235 LEU A O 1
ATOM 1726 N N . GLU A 1 236 ? 17.967 -1.869 -9.398 1.00 91.88 236 GLU A N 1
ATOM 1727 C CA . GLU A 1 236 ? 19.168 -2.412 -8.748 1.00 91.88 236 GLU A CA 1
ATOM 1728 C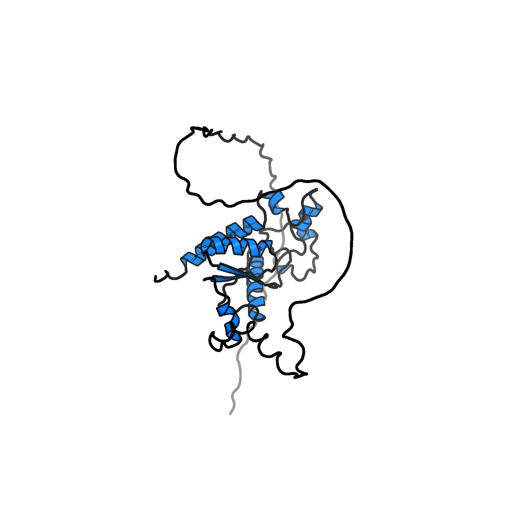 C . GLU A 1 236 ? 20.163 -3.013 -9.755 1.00 91.88 236 GLU A C 1
ATOM 1730 O O . GLU A 1 236 ? 21.373 -2.945 -9.554 1.00 91.88 236 GLU A O 1
ATOM 1735 N N . LYS A 1 237 ? 19.671 -3.568 -10.871 1.00 90.50 237 LYS A N 1
ATOM 1736 C CA . LYS A 1 237 ? 20.528 -4.088 -11.949 1.00 90.50 237 LYS A CA 1
ATOM 1737 C C . LYS A 1 237 ? 21.082 -2.985 -12.847 1.00 90.50 237 LYS A C 1
ATOM 1739 O O . LYS A 1 237 ? 22.200 -3.115 -13.339 1.00 90.50 237 LYS A O 1
ATOM 1744 N N . SER A 1 238 ? 20.299 -1.937 -13.087 1.00 88.31 238 SER A N 1
ATOM 1745 C CA . SER A 1 238 ? 20.644 -0.881 -14.045 1.00 88.31 238 SER A CA 1
ATOM 1746 C C . SER A 1 238 ? 21.436 0.275 -13.430 1.00 88.31 238 SER A C 1
ATOM 1748 O O . SER A 1 238 ? 22.101 1.005 -14.165 1.00 88.31 238 SER A O 1
ATOM 1750 N N . LEU A 1 239 ? 21.372 0.475 -12.109 1.00 87.12 239 LEU A N 1
ATOM 1751 C CA . LEU A 1 239 ? 21.943 1.640 -11.432 1.00 87.12 239 LEU A CA 1
ATOM 1752 C C . LEU A 1 239 ? 22.884 1.230 -10.302 1.00 87.12 239 LEU A C 1
ATOM 1754 O O . LEU A 1 239 ? 22.511 0.523 -9.369 1.00 87.12 239 LEU A O 1
ATOM 1758 N N . LEU A 1 240 ? 24.109 1.753 -10.352 1.00 83.50 240 LEU A N 1
ATOM 1759 C CA . LEU A 1 240 ? 25.080 1.590 -9.275 1.00 83.50 240 LEU A CA 1
ATOM 1760 C C . LEU A 1 240 ? 24.614 2.367 -8.032 1.00 83.50 240 LEU A C 1
ATOM 1762 O O . LEU A 1 240 ? 24.182 3.514 -8.135 1.00 83.50 240 LEU A O 1
ATOM 1766 N N . ASN A 1 241 ? 24.758 1.755 -6.855 1.00 86.69 241 ASN A N 1
ATOM 1767 C CA . ASN A 1 241 ? 24.455 2.330 -5.534 1.00 86.69 241 ASN A CA 1
ATOM 1768 C C . ASN A 1 241 ? 22.964 2.550 -5.204 1.00 86.69 241 ASN A C 1
ATOM 1770 O O . ASN A 1 241 ? 22.662 3.237 -4.228 1.00 86.69 241 ASN A O 1
ATOM 1774 N N . VAL A 1 242 ? 22.029 1.961 -5.957 1.00 88.81 242 VAL A N 1
ATOM 1775 C CA . VAL A 1 242 ? 20.596 1.983 -5.616 1.00 88.81 242 VAL A CA 1
ATOM 1776 C C . VAL A 1 242 ? 20.140 0.581 -5.221 1.00 88.81 242 VAL A C 1
ATOM 1778 O O . VAL A 1 242 ? 20.100 -0.323 -6.047 1.00 88.81 242 VAL A O 1
ATOM 1781 N N . SER A 1 243 ? 19.771 0.403 -3.950 1.00 88.94 243 SER A N 1
ATOM 1782 C CA . SER A 1 243 ? 19.188 -0.849 -3.449 1.00 88.94 243 SER A CA 1
ATOM 1783 C C . SER A 1 243 ? 17.744 -1.024 -3.926 1.00 88.94 243 SER A C 1
ATOM 1785 O O . SER A 1 243 ? 16.969 -0.058 -3.978 1.00 88.94 243 SER A O 1
ATOM 1787 N N . ARG A 1 244 ? 17.333 -2.280 -4.154 1.00 88.75 244 ARG A N 1
ATOM 1788 C CA . ARG A 1 244 ? 15.936 -2.660 -4.426 1.00 88.75 244 ARG A CA 1
ATOM 1789 C C . ARG A 1 244 ? 14.929 -2.107 -3.409 1.00 88.75 244 ARG A C 1
ATOM 1791 O O . ARG A 1 244 ? 13.761 -1.925 -3.758 1.00 88.75 244 ARG A O 1
ATOM 1798 N N . THR A 1 245 ? 15.309 -1.893 -2.151 1.00 87.25 245 THR A N 1
ATOM 1799 C CA . THR A 1 245 ? 14.379 -1.392 -1.118 1.00 87.25 245 THR A CA 1
ATOM 1800 C C . THR A 1 245 ? 14.298 0.129 -1.069 1.00 87.25 245 THR A C 1
ATOM 1802 O O . THR A 1 245 ? 13.263 0.672 -0.676 1.00 87.25 245 THR A O 1
ATOM 1805 N N . ASP A 1 246 ? 15.347 0.811 -1.530 1.00 87.69 246 ASP A N 1
ATOM 1806 C CA . ASP A 1 246 ? 15.576 2.230 -1.238 1.00 87.69 246 ASP A CA 1
ATOM 1807 C C . ASP A 1 246 ? 15.450 3.118 -2.480 1.00 87.69 246 ASP A C 1
ATOM 1809 O O . ASP A 1 246 ? 15.609 4.336 -2.401 1.00 87.69 246 ASP A O 1
ATOM 1813 N N . TRP A 1 247 ? 15.091 2.537 -3.628 1.00 91.12 247 TRP A N 1
ATOM 1814 C CA . TRP A 1 247 ? 14.923 3.282 -4.876 1.00 91.12 247 TRP A CA 1
ATOM 1815 C C . TRP A 1 247 ? 13.906 4.428 -4.769 1.00 91.12 247 TRP A C 1
ATOM 1817 O O . TRP A 1 247 ? 14.107 5.466 -5.390 1.00 91.12 247 TRP A O 1
ATOM 1827 N N . HIS A 1 248 ? 12.859 4.303 -3.939 1.00 93.25 248 HIS A N 1
ATOM 1828 C CA . HIS A 1 248 ? 11.915 5.405 -3.696 1.00 93.25 248 HIS A CA 1
ATOM 1829 C C . HIS A 1 248 ? 12.639 6.640 -3.157 1.00 93.25 248 HIS A C 1
ATOM 1831 O O . HIS A 1 248 ? 12.423 7.745 -3.647 1.00 93.25 248 HIS A O 1
ATOM 1837 N N . MET A 1 249 ? 13.540 6.445 -2.192 1.00 93.25 249 MET A N 1
ATOM 1838 C CA . MET A 1 249 ? 14.318 7.525 -1.596 1.00 93.25 249 MET A CA 1
ATOM 1839 C C . MET A 1 249 ? 15.255 8.139 -2.642 1.00 93.25 249 MET A C 1
ATOM 1841 O O . MET A 1 249 ? 15.261 9.353 -2.825 1.00 93.25 249 MET A O 1
ATOM 1845 N N . ALA A 1 250 ? 15.970 7.299 -3.394 1.00 90.94 250 ALA A N 1
ATOM 1846 C CA . ALA A 1 250 ? 16.900 7.752 -4.427 1.00 90.94 250 ALA A CA 1
ATOM 1847 C C . ALA A 1 250 ? 16.229 8.604 -5.524 1.00 90.94 250 ALA A C 1
ATOM 1849 O O . ALA A 1 250 ? 16.819 9.576 -5.984 1.00 90.94 250 ALA A O 1
ATOM 1850 N N . PHE A 1 251 ? 15.000 8.262 -5.925 1.00 90.12 251 PHE A N 1
ATOM 1851 C CA . PHE A 1 251 ? 14.317 8.917 -7.047 1.00 90.12 251 PHE A CA 1
ATOM 1852 C C . PHE A 1 251 ? 13.341 10.024 -6.648 1.00 90.12 251 PHE A C 1
ATOM 1854 O O . PHE A 1 251 ? 13.158 10.973 -7.404 1.00 90.12 251 PHE A O 1
ATOM 1861 N N . THR A 1 252 ? 12.680 9.900 -5.497 1.00 92.50 252 THR A N 1
ATOM 1862 C CA . THR A 1 252 ? 11.578 10.804 -5.117 1.00 92.50 252 THR A CA 1
ATOM 1863 C C . THR A 1 252 ? 11.937 11.760 -3.988 1.00 92.50 252 THR A C 1
ATOM 1865 O O . THR A 1 252 ? 11.172 12.678 -3.708 1.00 92.50 252 THR A O 1
ATOM 1868 N N . GLY A 1 253 ? 13.060 11.549 -3.294 1.00 94.75 253 GLY A N 1
ATOM 1869 C CA . GLY A 1 253 ? 13.334 12.289 -2.062 1.00 94.75 253 GLY A CA 1
ATOM 1870 C C . GLY A 1 253 ? 12.506 11.805 -0.859 1.00 94.75 253 GLY A C 1
ATOM 1871 O O . GLY A 1 253 ? 12.632 12.366 0.227 1.00 94.75 253 GLY A O 1
ATOM 1872 N N . MET A 1 254 ? 11.677 10.765 -1.017 1.00 94.62 254 MET A N 1
ATOM 1873 C CA . MET A 1 254 ? 10.843 10.203 0.046 1.00 94.62 254 MET A CA 1
ATOM 1874 C C . MET A 1 254 ? 11.039 8.692 0.176 1.00 94.62 254 MET A C 1
ATOM 1876 O O . MET A 1 254 ? 11.026 7.942 -0.799 1.00 94.62 254 MET A O 1
ATOM 1880 N N . SER A 1 255 ? 11.161 8.217 1.413 1.00 95.12 255 SER A N 1
ATOM 1881 C CA . SER A 1 255 ? 11.130 6.783 1.699 1.00 95.12 255 SER A CA 1
ATOM 1882 C C . SER A 1 255 ? 9.729 6.205 1.480 1.00 95.12 255 SER A C 1
ATOM 1884 O O . SER A 1 255 ? 8.713 6.876 1.688 1.00 95.12 255 SER A O 1
ATOM 1886 N N . CYS A 1 256 ? 9.659 4.909 1.162 1.00 93.69 256 CYS A N 1
ATOM 1887 C CA . CYS A 1 256 ? 8.388 4.188 1.054 1.00 93.69 256 CYS A CA 1
ATOM 1888 C C . CYS A 1 256 ? 7.537 4.337 2.333 1.00 93.69 256 CYS A C 1
ATOM 1890 O O . CYS A 1 256 ? 6.332 4.568 2.257 1.00 93.69 256 CYS A O 1
ATOM 1892 N N . ARG A 1 257 ? 8.173 4.311 3.515 1.00 96.19 257 ARG A N 1
ATOM 1893 C CA . ARG A 1 257 ? 7.514 4.549 4.809 1.00 96.19 257 ARG A CA 1
ATOM 1894 C C . ARG A 1 257 ? 6.814 5.909 4.864 1.00 96.19 257 ARG A C 1
ATOM 1896 O O . ARG A 1 257 ? 5.668 5.977 5.293 1.00 96.19 257 ARG A O 1
ATOM 1903 N N . GLN A 1 258 ? 7.495 6.982 4.450 1.00 96.81 258 GLN A N 1
ATOM 1904 C CA . GLN A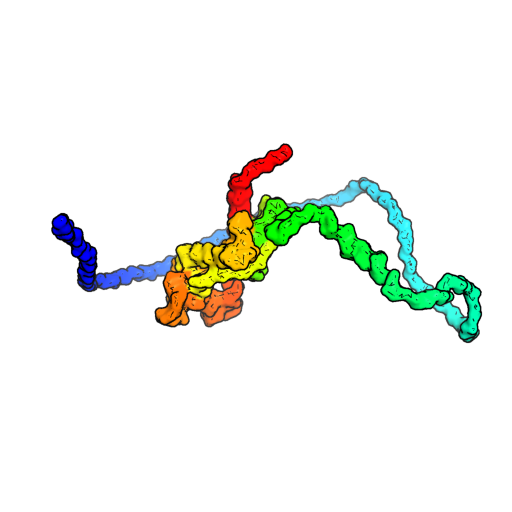 1 258 ? 6.940 8.342 4.466 1.00 96.81 258 GLN A CA 1
ATOM 1905 C C . GLN A 1 258 ? 5.762 8.478 3.502 1.00 96.81 258 GLN A C 1
ATOM 1907 O O . GLN A 1 258 ? 4.751 9.076 3.861 1.00 96.81 258 GLN A O 1
ATOM 1912 N N . MET A 1 259 ? 5.863 7.884 2.310 1.00 96.25 259 MET A N 1
ATOM 1913 C CA . MET A 1 259 ? 4.756 7.864 1.350 1.00 96.25 259 MET A CA 1
ATOM 1914 C C . MET A 1 259 ? 3.522 7.163 1.939 1.00 96.25 259 MET A C 1
ATOM 1916 O O . MET A 1 259 ? 2.418 7.706 1.884 1.00 96.25 259 MET A O 1
ATOM 1920 N N . ILE A 1 260 ? 3.714 5.991 2.560 1.00 97.44 260 ILE A N 1
ATOM 1921 C CA . ILE A 1 260 ? 2.631 5.230 3.200 1.00 97.44 260 ILE A CA 1
ATOM 1922 C C . ILE A 1 260 ? 2.033 6.009 4.371 1.00 97.44 260 ILE A C 1
ATOM 1924 O O . ILE A 1 260 ? 0.814 6.084 4.476 1.00 97.44 260 ILE A O 1
ATOM 1928 N N . TYR A 1 261 ? 2.861 6.606 5.230 1.00 98.25 261 TYR A N 1
ATOM 1929 C CA . TYR A 1 261 ? 2.397 7.387 6.379 1.00 98.25 261 TYR A CA 1
ATOM 1930 C C . TYR A 1 261 ? 1.508 8.558 5.933 1.00 98.25 261 TYR A C 1
ATOM 1932 O O . TYR A 1 261 ? 0.409 8.723 6.459 1.00 98.25 261 TYR A O 1
ATOM 1940 N N . SER A 1 262 ? 1.921 9.316 4.910 1.00 97.81 262 SER A N 1
ATOM 1941 C CA . SER A 1 262 ? 1.124 10.430 4.379 1.00 97.81 262 SER A CA 1
ATOM 1942 C C . SER A 1 262 ? -0.239 9.965 3.854 1.00 97.81 262 SER A C 1
ATOM 1944 O O . SER A 1 262 ? -1.262 10.582 4.158 1.00 97.81 262 SER A O 1
ATOM 1946 N N . ALA A 1 263 ? -0.275 8.848 3.119 1.00 97.50 263 ALA A N 1
ATOM 1947 C CA . ALA A 1 263 ? -1.522 8.262 2.627 1.00 97.50 263 ALA A CA 1
ATOM 1948 C C . ALA A 1 263 ? -2.404 7.724 3.771 1.00 97.50 263 ALA A C 1
ATOM 1950 O O . ALA A 1 263 ? -3.609 7.978 3.805 1.00 97.50 263 ALA A O 1
ATOM 1951 N N . ALA A 1 264 ? -1.806 7.028 4.739 1.00 97.94 264 ALA A N 1
ATOM 1952 C CA . ALA A 1 264 ? -2.503 6.481 5.898 1.00 97.94 264 ALA A CA 1
ATOM 1953 C C . ALA A 1 264 ? -3.108 7.588 6.769 1.00 97.94 264 ALA A C 1
ATOM 1955 O O . ALA A 1 264 ? -4.245 7.456 7.212 1.00 97.94 264 ALA A O 1
ATOM 1956 N N . ARG A 1 265 ? -2.402 8.710 6.951 1.00 97.81 265 ARG A N 1
ATOM 1957 C CA . ARG A 1 265 ? -2.886 9.871 7.712 1.00 97.81 265 ARG A CA 1
ATOM 1958 C C . ARG A 1 265 ? -4.104 10.505 7.047 1.00 97.81 265 ARG A C 1
ATOM 1960 O O . ARG A 1 265 ? -5.075 10.832 7.729 1.00 97.81 265 ARG A O 1
ATOM 1967 N N . ALA A 1 266 ? -4.091 10.619 5.717 1.00 98.00 266 ALA A N 1
ATOM 1968 C CA . ALA A 1 266 ? -5.248 11.090 4.960 1.00 98.00 266 ALA A CA 1
ATOM 1969 C C . ALA A 1 266 ? -6.454 10.148 5.124 1.00 98.00 266 ALA A C 1
ATOM 1971 O O . ALA A 1 266 ? -7.558 10.607 5.420 1.00 98.00 266 ALA A O 1
ATOM 1972 N N . ILE A 1 267 ? -6.247 8.830 5.003 1.00 95.88 267 ILE A N 1
ATOM 1973 C CA . ILE A 1 267 ? -7.308 7.827 5.193 1.00 95.88 267 ILE A CA 1
ATOM 1974 C C . ILE A 1 267 ? -7.852 7.854 6.625 1.00 95.88 267 ILE A C 1
ATOM 1976 O O . ILE A 1 267 ? -9.067 7.853 6.809 1.00 95.88 267 ILE A O 1
ATOM 1980 N N . ALA A 1 268 ? -6.982 7.941 7.631 1.00 94.50 268 ALA A N 1
ATOM 1981 C CA . ALA A 1 268 ? -7.362 8.054 9.035 1.00 94.50 268 ALA A CA 1
ATOM 1982 C C . ALA A 1 268 ? -8.224 9.303 9.288 1.00 94.50 268 ALA A C 1
ATOM 1984 O O . ALA A 1 268 ? -9.271 9.215 9.932 1.00 94.50 268 ALA A O 1
ATOM 1985 N N . GLY A 1 269 ? -7.833 10.453 8.728 1.00 94.06 269 GLY A N 1
ATOM 1986 C CA . GLY A 1 269 ? -8.607 11.693 8.806 1.00 94.06 269 GLY A CA 1
ATOM 1987 C C . GLY A 1 269 ? -9.986 11.572 8.152 1.00 94.06 269 GLY A C 1
ATOM 1988 O O . GLY A 1 269 ? -10.993 11.920 8.771 1.00 94.06 269 GLY A O 1
ATOM 1989 N N . MET A 1 270 ? -10.052 11.011 6.939 1.00 94.56 270 MET A N 1
ATOM 1990 C CA . MET A 1 270 ? -11.323 10.750 6.250 1.00 94.56 270 MET A CA 1
ATOM 1991 C C . MET A 1 270 ? -12.209 9.770 7.024 1.00 94.56 270 MET A C 1
ATOM 1993 O O . MET A 1 270 ? -13.426 9.939 7.063 1.00 94.56 270 MET A O 1
ATOM 1997 N N . TYR A 1 271 ? -11.615 8.753 7.651 1.00 91.69 271 TYR A N 1
ATOM 1998 C CA . TYR A 1 271 ? -12.342 7.796 8.476 1.00 91.69 271 TYR A CA 1
ATOM 1999 C C . TYR A 1 271 ? -12.935 8.474 9.715 1.00 91.69 271 TYR A C 1
ATOM 2001 O O . TYR A 1 271 ? -14.123 8.321 9.984 1.00 91.69 271 TYR A O 1
ATOM 2009 N N . LYS A 1 272 ? -12.149 9.308 10.411 1.00 89.00 272 LYS A N 1
ATOM 2010 C CA . LYS A 1 272 ? -12.593 10.062 11.594 1.00 89.00 272 LYS A CA 1
ATOM 2011 C C . LYS A 1 272 ? -13.801 10.952 11.302 1.00 89.00 272 LYS A C 1
ATOM 2013 O O . LYS A 1 272 ? -14.716 11.006 12.113 1.00 89.00 272 LYS A O 1
ATOM 2018 N N . GLN A 1 273 ? -13.830 11.605 10.140 1.00 89.56 273 GLN A N 1
ATOM 2019 C CA . GLN A 1 273 ? -14.951 12.458 9.716 1.00 89.56 273 GLN A CA 1
ATOM 2020 C C . GLN A 1 273 ? -16.261 11.689 9.493 1.00 89.56 273 GLN A C 1
ATOM 2022 O O . GLN A 1 273 ? -17.330 12.291 9.506 1.00 89.56 273 GLN A O 1
ATOM 2027 N N . ARG A 1 274 ? -16.186 10.374 9.263 1.00 89.50 274 ARG A N 1
ATOM 2028 C CA . ARG A 1 274 ? -17.357 9.511 9.060 1.00 89.50 274 ARG A CA 1
ATOM 2029 C C . ARG A 1 274 ? -17.850 8.861 10.348 1.00 89.50 274 ARG A C 1
ATOM 2031 O O . ARG A 1 274 ? -18.911 8.241 10.328 1.00 89.50 274 ARG A O 1
ATOM 2038 N N . LEU A 1 275 ? -17.095 8.963 11.442 1.00 85.25 275 LEU A N 1
ATOM 2039 C CA . LEU A 1 275 ? -17.534 8.443 12.729 1.00 85.25 275 LEU A CA 1
ATOM 2040 C C . LEU A 1 275 ? -18.602 9.366 13.333 1.00 85.25 275 LEU A C 1
ATOM 2042 O O . LEU A 1 275 ? -18.513 10.586 13.176 1.00 85.25 275 LEU A O 1
ATOM 2046 N N . PRO A 1 276 ? -19.599 8.808 14.040 1.00 80.69 276 PRO A N 1
ATOM 2047 C CA . PRO A 1 276 ? -20.553 9.612 14.788 1.00 80.69 276 PRO A CA 1
ATOM 2048 C C . PRO A 1 276 ? -19.830 10.561 15.759 1.00 80.69 276 PRO A C 1
ATOM 2050 O O . PRO A 1 276 ? -18.811 10.167 16.340 1.00 80.69 276 PRO A O 1
ATOM 2053 N N . PRO A 1 277 ? -20.341 11.788 15.977 1.00 73.69 277 PRO A N 1
ATOM 2054 C CA . PRO A 1 277 ? -19.821 12.660 17.020 1.00 73.69 277 PRO A CA 1
ATOM 2055 C C . PRO A 1 277 ? -19.876 11.928 18.357 1.00 73.69 277 PRO A C 1
ATOM 2057 O O . PRO A 1 277 ? -20.900 11.330 18.693 1.00 73.69 277 PRO A O 1
ATOM 2060 N N . ARG A 1 278 ? -18.790 11.977 19.131 1.00 64.62 278 ARG A N 1
ATOM 2061 C CA . ARG A 1 278 ? -18.824 11.466 20.501 1.00 64.62 278 ARG A CA 1
ATOM 2062 C C . ARG A 1 278 ? -19.829 12.296 21.287 1.00 64.62 278 ARG A C 1
ATOM 2064 O O . ARG A 1 278 ? -19.636 13.497 21.452 1.00 64.62 278 ARG A O 1
ATOM 2071 N N . THR A 1 279 ? -20.900 11.660 21.746 1.00 49.97 279 THR A N 1
ATOM 2072 C CA . THR A 1 279 ? -21.715 12.193 22.837 1.00 49.97 279 THR A CA 1
ATOM 2073 C C . THR A 1 279 ? -20.845 12.164 24.085 1.00 49.97 279 THR A C 1
ATOM 2075 O O . THR A 1 279 ? -20.509 11.082 24.565 1.00 49.97 279 THR A O 1
ATOM 2078 N N . VAL A 1 280 ? -20.399 13.349 24.504 1.00 46.50 280 VAL A N 1
ATOM 2079 C CA . VAL A 1 280 ? -19.643 13.583 25.742 1.00 46.50 280 VAL A CA 1
ATOM 2080 C C . VAL A 1 280 ? -20.580 13.479 26.936 1.00 46.50 280 VAL A C 1
ATOM 2082 O O . VAL A 1 280 ? -21.722 13.977 26.808 1.00 46.50 280 VAL A O 1
#

Solvent-accessible surface area (backbone atoms only — not comparable to full-atom values): 18676 Å² total; per-residue (Å²): 134,90,85,82,91,84,86,85,80,81,80,86,80,81,84,84,86,86,84,82,90,86,82,90,79,86,81,83,84,79,88,81,83,91,76,84,87,83,82,84,83,86,80,86,80,85,87,82,88,85,83,89,87,81,88,86,87,82,90,88,87,87,88,88,87,80,91,89,88,90,85,87,90,85,87,90,78,85,91,82,87,86,82,84,90,85,87,81,87,80,78,92,71,102,78,72,71,78,71,73,61,52,75,82,59,71,82,74,85,81,70,73,96,64,56,85,89,50,62,76,70,72,73,52,88,25,92,39,65,35,38,26,41,33,63,52,58,60,58,33,52,20,41,36,54,23,34,24,71,71,64,65,38,45,41,65,47,54,40,79,35,51,52,98,50,25,80,23,14,44,27,69,67,32,21,52,49,32,28,51,35,13,52,50,41,30,40,75,72,63,78,39,59,90,88,53,49,72,48,60,86,62,72,55,36,81,67,87,52,69,69,36,54,74,72,28,63,93,82,47,89,39,52,94,25,24,29,72,45,37,71,34,62,53,46,39,73,76,35,89,94,40,52,53,88,46,42,46,33,78,75,70,78,40,44,66,38,58,56,48,20,57,53,34,31,51,51,39,50,58,49,57,72,70,50,79,79,81,85,126

Organism: Saimiri boliviensis boliviensis (NCBI:txid39432)